Protein AF-A0A396JGP3-F1 (afdb_monomer)

Foldseek 3Di:
DVVLLDDDPPDDCPDPCNPNVNSVVLVVVLVVLLVVLLVQLVVLCCLCVDPDDDNVVSVVSNVCVNVVSLVVSLVCCCPVDVVPHDDCGNPFDDDDACPDPVNVVLQCVLVCVVVDDPVVVVVVVVVVVVVLVVQLVQLVLLQCLLPDVLQVEDDDDDSVVVSVVLVVQQVVCVNRNHDRDGRDNVVNNVVSVVQLVVVLVVLLVVLLVLLVVCVVVVHQLQVSLVVSLVSVCVVVVDPPSPVSCVLCVVVVCVSVVVVVDPDPDPPPPPSNPSSSVRPRRYGDDDPVVVVVVVVVVVVVSVVVVVNRSRRVSNVSSSVVNVVVVVQPPPPVSVVVVVVVDDPVPPVD

Structure (mmCIF, N/CA/C/O backbone):
data_AF-A0A396JGP3-F1
#
_entry.id   AF-A0A396JGP3-F1
#
loop_
_atom_site.group_PDB
_atom_site.id
_atom_site.type_symbol
_atom_site.label_atom_id
_atom_site.label_alt_id
_atom_site.label_comp_id
_atom_site.label_asym_id
_atom_site.label_entity_id
_atom_site.label_seq_id
_atom_site.pdbx_PDB_ins_code
_atom_site.Cartn_x
_atom_site.Cartn_y
_atom_site.Cartn_z
_atom_site.occupancy
_atom_site.B_iso_or_equiv
_atom_site.auth_seq_id
_atom_site.auth_comp_id
_atom_site.auth_asym_id
_atom_site.auth_atom_id
_atom_site.pdbx_PDB_model_num
ATOM 1 N N . MET A 1 1 ? 19.656 -0.625 -6.125 1.00 59.19 1 MET A N 1
ATOM 2 C CA . MET A 1 1 ? 20.819 -0.106 -5.363 1.00 59.19 1 MET A CA 1
ATOM 3 C C . MET A 1 1 ? 22.137 -0.380 -6.085 1.00 59.19 1 MET A C 1
ATOM 5 O O . MET A 1 1 ? 22.805 0.578 -6.432 1.00 59.19 1 MET A O 1
ATOM 9 N N . VAL A 1 2 ? 22.485 -1.637 -6.401 1.00 65.19 2 VAL A N 1
ATOM 10 C CA . VAL A 1 2 ? 23.708 -1.965 -7.180 1.00 65.19 2 VAL A CA 1
ATOM 11 C C . VAL A 1 2 ? 23.708 -1.303 -8.566 1.00 65.19 2 VAL A C 1
ATOM 13 O O . VAL A 1 2 ? 24.716 -0.757 -8.996 1.00 65.19 2 VAL A O 1
ATOM 16 N N . SER A 1 3 ? 22.535 -1.210 -9.193 1.00 67.06 3 SER A N 1
ATOM 17 C CA . SER A 1 3 ? 22.328 -0.526 -10.474 1.00 67.06 3 SER A CA 1
ATOM 18 C C . SER A 1 3 ? 22.672 0.972 -10.481 1.00 67.06 3 SER A C 1
ATOM 20 O O . SER A 1 3 ? 22.734 1.566 -11.551 1.00 67.06 3 SER A O 1
ATOM 22 N N . GLU A 1 4 ? 22.868 1.616 -9.323 1.00 68.62 4 GLU A N 1
ATOM 23 C CA . GLU A 1 4 ? 23.270 3.031 -9.252 1.00 68.62 4 GLU A CA 1
ATOM 24 C C . GLU A 1 4 ? 24.783 3.232 -9.433 1.00 68.62 4 GLU A C 1
ATOM 26 O O . GLU A 1 4 ? 25.209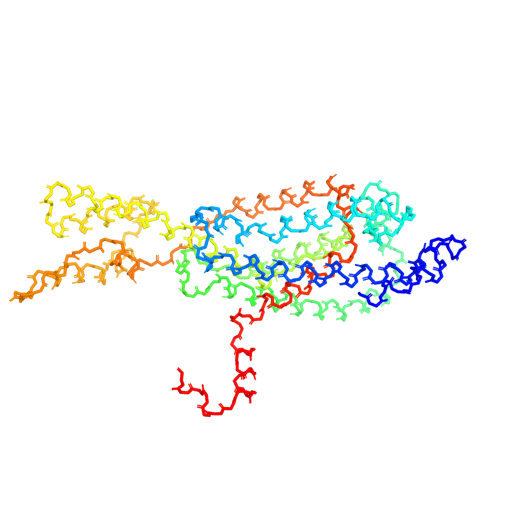 4.340 -9.766 1.00 68.62 4 GLU A O 1
ATOM 31 N N . PHE A 1 5 ? 25.568 2.158 -9.280 1.00 62.69 5 PHE A N 1
ATOM 32 C CA . PHE A 1 5 ? 27.016 2.116 -9.511 1.00 62.69 5 PHE A CA 1
ATOM 33 C C . PHE A 1 5 ? 27.393 1.716 -10.945 1.00 62.69 5 PHE A C 1
ATOM 35 O O . PHE A 1 5 ? 28.561 1.795 -11.302 1.00 62.69 5 PHE A O 1
ATOM 42 N N . GLU A 1 6 ? 26.434 1.303 -11.777 1.00 61.16 6 GLU A N 1
ATOM 43 C CA . GLU A 1 6 ? 26.672 0.824 -13.149 1.00 61.16 6 GLU A CA 1
ATOM 44 C C . GLU A 1 6 ? 26.103 1.792 -14.181 1.00 61.16 6 GLU A C 1
ATOM 46 O O . GLU A 1 6 ? 25.052 2.376 -13.938 1.00 61.16 6 GLU A O 1
ATOM 51 N N . VAL A 1 7 ? 26.742 1.970 -15.339 1.00 60.09 7 VAL A N 1
ATOM 52 C CA . VAL A 1 7 ? 26.218 2.816 -16.432 1.00 60.09 7 VAL A CA 1
ATOM 53 C C . VAL A 1 7 ? 24.823 2.312 -16.862 1.00 60.09 7 VAL A C 1
ATOM 55 O O . VAL A 1 7 ? 24.643 1.107 -17.039 1.00 60.09 7 VAL A O 1
ATOM 58 N N . PRO A 1 8 ? 23.804 3.186 -16.987 1.00 62.16 8 PRO A N 1
ATOM 59 C CA . PRO A 1 8 ? 22.473 2.772 -17.413 1.00 62.16 8 PRO A CA 1
ATOM 60 C C . PRO A 1 8 ? 22.511 2.234 -18.847 1.00 62.16 8 PRO A C 1
ATOM 62 O O . PRO A 1 8 ? 23.174 2.798 -19.711 1.00 62.16 8 PRO A O 1
ATOM 65 N N . LYS A 1 9 ? 21.748 1.166 -19.102 1.00 55.81 9 LYS A N 1
ATOM 66 C CA . LYS A 1 9 ? 21.707 0.461 -20.397 1.00 55.81 9 LYS A CA 1
ATOM 67 C C . LYS A 1 9 ? 21.195 1.318 -21.570 1.00 55.81 9 LYS A C 1
ATOM 69 O O . LYS A 1 9 ? 21.391 0.933 -22.713 1.00 55.81 9 LYS A O 1
ATOM 74 N N . GLU A 1 10 ? 20.563 2.455 -21.281 1.00 54.72 10 GLU A N 1
ATOM 75 C CA . GLU A 1 10 ? 19.971 3.386 -22.257 1.00 54.72 10 GLU A CA 1
ATOM 76 C C . GLU A 1 10 ? 20.729 4.728 -22.366 1.00 54.72 10 GLU A C 1
ATOM 78 O O . GLU A 1 10 ? 20.277 5.633 -23.060 1.00 54.72 10 GLU A O 1
ATOM 83 N N . GLY A 1 11 ? 21.851 4.904 -21.653 1.00 55.28 11 GLY A N 1
ATOM 84 C CA . GLY A 1 11 ? 22.614 6.156 -21.663 1.00 55.28 11 GLY A CA 1
ATOM 85 C C . GLY A 1 11 ? 23.817 6.115 -22.60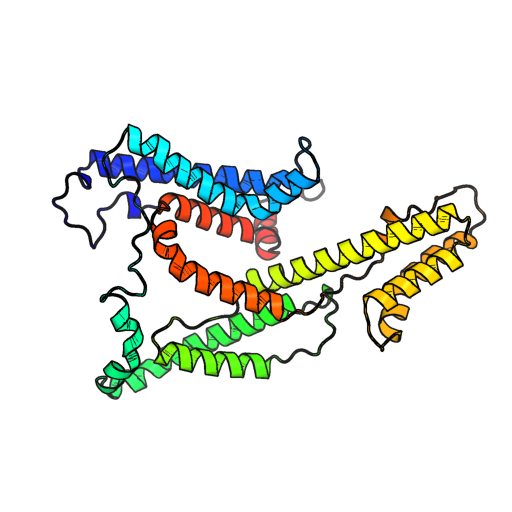3 1.00 55.28 11 GLY A C 1
ATOM 86 O O . GLY A 1 11 ? 24.569 5.144 -22.579 1.00 55.28 11 GLY A O 1
ATOM 87 N N . ASP A 1 12 ? 24.046 7.193 -23.361 1.00 51.59 12 ASP A N 1
ATOM 88 C CA . ASP A 1 12 ? 25.260 7.352 -24.170 1.00 51.59 12 ASP A CA 1
ATOM 89 C C . ASP A 1 12 ? 26.515 7.257 -23.276 1.00 51.59 12 ASP A C 1
ATOM 91 O O . ASP A 1 12 ? 26.706 8.103 -22.392 1.00 51.59 12 ASP A O 1
ATOM 95 N N . PRO A 1 13 ? 27.402 6.264 -23.482 1.00 56.16 13 PRO A N 1
ATOM 96 C CA . PRO A 1 13 ? 28.535 5.989 -22.593 1.00 56.16 13 PRO A CA 1
ATOM 97 C C . PRO A 1 13 ? 29.627 7.073 -22.627 1.00 56.16 13 PRO A C 1
ATOM 99 O O . PRO A 1 13 ? 30.585 7.009 -21.861 1.00 56.16 13 PRO A O 1
ATOM 102 N N . THR A 1 14 ? 29.492 8.069 -23.504 1.00 53.59 14 THR A N 1
ATOM 103 C CA . THR A 1 14 ? 30.464 9.141 -23.754 1.00 53.59 14 THR A CA 1
ATOM 104 C C . THR A 1 14 ? 30.233 10.403 -22.920 1.00 53.59 14 THR A C 1
ATOM 106 O O . THR A 1 14 ? 31.057 11.313 -22.972 1.00 53.59 14 THR A O 1
ATOM 109 N N . LEU A 1 15 ? 29.145 10.498 -22.142 1.00 60.53 15 LEU A N 1
ATOM 110 C CA . LEU A 1 15 ? 28.917 11.665 -21.283 1.00 60.53 15 LEU A CA 1
ATOM 111 C C . LEU A 1 15 ? 29.874 11.690 -20.080 1.00 60.53 15 LEU A C 1
ATOM 113 O O . LEU A 1 15 ? 29.992 10.706 -19.351 1.00 60.53 15 LEU A O 1
ATOM 117 N N . ASP A 1 16 ? 30.412 12.874 -19.760 1.00 58.28 16 ASP A N 1
ATOM 118 C CA . ASP A 1 16 ? 31.255 13.138 -18.573 1.00 58.28 16 ASP A CA 1
ATOM 119 C C . ASP A 1 16 ? 30.618 12.709 -17.237 1.00 58.28 16 ASP A C 1
ATOM 121 O O . ASP A 1 16 ? 31.302 12.488 -16.239 1.00 58.28 16 ASP A O 1
ATOM 125 N N . LYS A 1 17 ? 29.293 12.532 -17.218 1.00 58.22 17 LYS A N 1
ATOM 126 C CA . LYS A 1 17 ? 28.507 12.034 -16.079 1.00 58.22 17 LYS A CA 1
ATOM 127 C C . LYS A 1 17 ? 28.786 10.562 -15.743 1.00 58.22 17 LYS A C 1
ATOM 129 O O . LYS A 1 17 ? 28.471 10.135 -14.634 1.00 58.22 17 LYS A O 1
ATOM 134 N N . TYR A 1 18 ? 29.361 9.801 -16.676 1.00 61.94 18 TYR A N 1
ATOM 135 C CA . TYR A 1 18 ? 29.701 8.384 -16.514 1.00 61.94 18 TYR A CA 1
ATOM 136 C C . TYR A 1 18 ? 31.181 8.141 -16.220 1.00 61.94 18 TYR A C 1
ATOM 138 O O . TYR A 1 18 ? 31.601 6.990 -16.106 1.00 61.94 18 TYR A O 1
ATOM 146 N N . GLN A 1 19 ? 31.971 9.202 -16.026 1.00 66.62 19 GLN A N 1
ATOM 147 C CA . GLN A 1 19 ? 33.317 9.052 -15.484 1.00 66.62 19 GLN A CA 1
ATOM 148 C C . GLN A 1 19 ? 33.258 8.383 -14.103 1.00 66.62 19 GLN A C 1
ATOM 150 O O . GLN A 1 19 ? 32.367 8.656 -13.292 1.00 66.62 19 GLN A O 1
ATOM 155 N N . PHE A 1 20 ? 34.240 7.524 -13.818 1.00 66.81 20 PHE A N 1
ATOM 156 C CA . PHE A 1 20 ? 34.280 6.682 -12.618 1.00 66.81 20 PHE A CA 1
ATOM 157 C C . PHE A 1 20 ? 34.066 7.466 -11.310 1.00 66.81 20 PHE A C 1
ATOM 159 O O . PHE A 1 20 ? 33.346 7.003 -10.429 1.00 66.81 20 PHE A O 1
ATOM 166 N N . HIS A 1 21 ? 34.612 8.685 -11.207 1.00 74.00 21 HIS A N 1
ATOM 167 C CA . HIS A 1 21 ? 34.440 9.545 -10.030 1.00 74.00 21 HIS A CA 1
ATOM 168 C C . HIS A 1 21 ? 32.963 9.912 -9.798 1.00 74.00 21 HIS A C 1
ATOM 170 O O . HIS A 1 21 ? 32.458 9.780 -8.684 1.00 74.00 21 HIS A O 1
ATOM 176 N N . TRP A 1 22 ? 32.242 10.325 -10.843 1.00 71.12 22 TRP A N 1
ATOM 177 C CA . TRP A 1 22 ? 30.836 10.724 -10.739 1.00 71.12 22 TRP A CA 1
ATOM 178 C C . TRP A 1 22 ? 29.900 9.533 -10.557 1.00 71.12 22 TRP A C 1
ATOM 180 O O . TRP A 1 22 ? 28.910 9.639 -9.833 1.00 71.12 22 TRP A O 1
ATOM 190 N N . LEU A 1 23 ? 30.243 8.383 -11.139 1.00 71.62 23 LEU A N 1
ATOM 191 C CA . LEU A 1 23 ? 29.516 7.133 -10.943 1.00 71.62 23 LEU A CA 1
ATOM 192 C C . LEU A 1 23 ? 29.642 6.628 -9.497 1.00 71.62 23 LEU A C 1
ATOM 194 O O . LEU A 1 23 ? 28.644 6.262 -8.874 1.00 71.62 23 LEU A O 1
ATOM 198 N N . TYR A 1 24 ? 30.851 6.699 -8.934 1.00 77.75 24 TYR A N 1
ATOM 199 C CA . TYR A 1 24 ? 31.110 6.381 -7.532 1.00 77.75 24 TYR A CA 1
ATOM 200 C C . TYR A 1 24 ? 30.415 7.366 -6.582 1.00 77.75 24 TYR A C 1
ATOM 202 O O . TYR A 1 24 ? 29.756 6.946 -5.630 1.00 77.75 24 TYR A O 1
ATOM 210 N N . ALA A 1 25 ? 30.485 8.672 -6.865 1.00 78.94 25 ALA A N 1
ATOM 211 C CA . ALA A 1 25 ? 29.786 9.696 -6.088 1.00 78.94 25 ALA A CA 1
ATOM 212 C C . ALA A 1 25 ? 28.261 9.506 -6.127 1.00 78.94 25 ALA A C 1
ATOM 214 O O . ALA A 1 25 ? 27.600 9.631 -5.096 1.00 78.94 25 ALA A O 1
ATOM 215 N N . ASN A 1 26 ? 27.704 9.151 -7.290 1.00 79.00 26 ASN A N 1
ATOM 216 C CA . ASN A 1 26 ? 26.288 8.826 -7.443 1.00 79.00 26 ASN A CA 1
ATOM 217 C C . ASN A 1 26 ? 25.887 7.620 -6.594 1.00 79.00 26 ASN A C 1
ATOM 219 O O . ASN A 1 26 ? 24.903 7.698 -5.866 1.00 79.00 26 ASN A O 1
ATOM 223 N N . GLY A 1 27 ? 26.662 6.536 -6.650 1.00 79.81 27 GLY A N 1
ATOM 224 C CA . GLY A 1 27 ? 26.406 5.355 -5.835 1.00 79.81 27 GLY A CA 1
ATOM 225 C C . GLY A 1 27 ? 26.497 5.648 -4.335 1.00 79.81 27 GLY A C 1
ATOM 226 O O . GLY A 1 27 ? 25.590 5.292 -3.589 1.00 79.81 27 GLY A O 1
ATOM 227 N N . LEU A 1 28 ? 27.527 6.374 -3.882 1.00 83.62 28 LEU A N 1
ATOM 228 C CA . LEU A 1 28 ? 27.687 6.746 -2.471 1.00 83.62 28 LEU A CA 1
ATOM 229 C C . LEU A 1 28 ? 26.535 7.630 -1.970 1.00 83.62 28 LEU A C 1
ATOM 231 O O . LEU A 1 28 ? 25.955 7.353 -0.919 1.00 83.62 28 LEU A O 1
ATOM 235 N N . LEU A 1 29 ? 26.166 8.668 -2.730 1.00 81.94 29 LEU A N 1
ATOM 236 C CA . LEU A 1 29 ? 25.001 9.503 -2.423 1.00 81.94 29 LEU A CA 1
ATOM 237 C C . LEU A 1 29 ? 23.713 8.677 -2.432 1.00 81.94 29 LEU A C 1
ATOM 239 O O . LEU A 1 29 ? 22.855 8.872 -1.574 1.00 81.94 29 LEU A O 1
ATOM 243 N N . GLY A 1 30 ? 23.599 7.723 -3.355 1.00 83.50 30 GLY A N 1
ATOM 244 C CA . GLY A 1 30 ? 22.492 6.782 -3.427 1.00 83.50 30 GLY A CA 1
ATOM 245 C C . GLY A 1 30 ? 22.331 5.957 -2.153 1.00 83.50 30 GLY A C 1
ATOM 246 O O . GLY A 1 30 ? 21.236 5.889 -1.586 1.00 83.50 30 GLY A O 1
ATOM 247 N N . ILE A 1 31 ? 23.439 5.415 -1.637 1.00 87.75 31 ILE A N 1
ATOM 248 C CA . ILE A 1 31 ? 23.488 4.713 -0.348 1.00 87.75 31 ILE A CA 1
ATOM 249 C C . ILE A 1 31 ? 23.055 5.637 0.792 1.00 87.75 31 ILE A C 1
ATOM 251 O O . ILE A 1 31 ? 22.178 5.267 1.576 1.00 87.75 31 ILE A O 1
ATOM 255 N N . ILE A 1 32 ? 23.623 6.844 0.867 1.00 88.75 32 ILE A N 1
ATOM 256 C CA . ILE A 1 32 ? 23.311 7.810 1.927 1.00 88.75 32 ILE A CA 1
ATOM 257 C C . ILE A 1 32 ? 21.818 8.151 1.916 1.00 88.75 32 ILE A C 1
ATOM 259 O O . ILE A 1 32 ? 21.164 8.029 2.949 1.00 88.75 32 ILE A O 1
ATOM 263 N N . PHE A 1 33 ? 21.249 8.515 0.764 1.00 88.06 33 PHE A N 1
ATOM 264 C CA . PHE A 1 33 ? 19.826 8.851 0.659 1.00 88.06 33 PHE A CA 1
ATOM 265 C C . PHE A 1 33 ? 18.919 7.665 1.003 1.00 88.06 33 PHE A C 1
ATOM 267 O O . PHE A 1 33 ? 17.938 7.847 1.726 1.00 88.06 33 PHE A O 1
ATOM 274 N N . THR A 1 34 ? 19.275 6.454 0.566 1.00 89.56 34 THR A N 1
ATOM 275 C CA . THR A 1 34 ? 18.533 5.222 0.878 1.00 89.56 34 THR A CA 1
ATOM 276 C C . THR A 1 34 ? 18.466 4.984 2.390 1.00 89.56 34 THR A C 1
ATOM 278 O O . THR A 1 34 ? 17.376 4.850 2.950 1.00 89.56 34 THR A O 1
ATOM 281 N N . PHE A 1 35 ? 19.617 4.965 3.074 1.00 91.31 35 PHE A N 1
ATOM 282 C CA . PHE A 1 35 ? 19.680 4.702 4.517 1.00 91.31 35 PHE A CA 1
ATOM 283 C C . PHE A 1 35 ? 19.075 5.833 5.348 1.00 91.31 35 PHE A C 1
ATOM 285 O O . PHE A 1 35 ? 18.380 5.573 6.331 1.00 91.31 35 PHE A O 1
ATOM 292 N N . CYS A 1 36 ? 19.294 7.085 4.948 1.00 91.75 36 CYS A N 1
ATOM 293 C CA . CYS A 1 36 ? 18.722 8.242 5.622 1.00 91.75 36 CYS A CA 1
ATOM 294 C C . CYS A 1 36 ? 17.191 8.264 5.532 1.00 91.75 36 CYS A C 1
ATOM 296 O O . CYS A 1 36 ? 16.517 8.480 6.547 1.00 91.75 36 CYS A O 1
ATOM 298 N N . LEU A 1 37 ? 16.622 7.992 4.352 1.00 91.69 37 LEU A N 1
ATOM 299 C CA . LEU A 1 37 ? 15.174 7.873 4.196 1.00 91.69 37 LEU A CA 1
ATOM 300 C C . LEU A 1 37 ? 14.630 6.699 5.013 1.00 91.69 37 LEU A C 1
ATOM 302 O O . LEU A 1 37 ? 13.636 6.865 5.718 1.00 91.69 37 LEU A O 1
ATOM 306 N N . LEU A 1 38 ? 15.291 5.539 4.970 1.00 91.88 38 LEU A N 1
ATOM 307 C CA . LEU A 1 38 ? 14.880 4.368 5.743 1.00 91.88 38 LEU A CA 1
ATOM 308 C C . LEU A 1 38 ? 14.847 4.674 7.249 1.00 91.88 38 LEU A C 1
ATOM 310 O O . LEU A 1 38 ? 13.837 4.441 7.915 1.00 91.88 38 LEU A O 1
ATOM 314 N N . TYR A 1 39 ? 15.926 5.250 7.783 1.00 92.19 39 TYR A N 1
ATOM 315 C CA . TYR A 1 39 ? 16.031 5.606 9.198 1.00 92.19 39 TYR A CA 1
ATOM 316 C C . TYR A 1 39 ? 14.971 6.635 9.612 1.00 92.19 39 TYR A C 1
ATOM 318 O O . TYR A 1 39 ? 14.283 6.458 10.622 1.00 92.19 39 TYR A O 1
ATOM 326 N N . THR A 1 40 ? 14.805 7.702 8.825 1.00 90.81 40 THR A N 1
ATOM 327 C CA . THR A 1 40 ? 13.812 8.745 9.122 1.00 90.81 40 THR A CA 1
ATOM 328 C C . THR A 1 40 ? 12.376 8.230 9.011 1.00 90.81 40 THR A C 1
ATOM 330 O O . THR A 1 40 ? 11.556 8.576 9.862 1.00 90.81 40 THR A O 1
ATOM 333 N N . SER A 1 41 ? 12.082 7.337 8.061 1.00 88.56 41 SER A N 1
ATOM 334 C CA . SER A 1 41 ? 10.754 6.720 7.897 1.00 88.56 41 SER A CA 1
ATOM 335 C C . SER A 1 41 ? 10.404 5.802 9.071 1.00 88.56 41 SER A C 1
ATOM 337 O O . SER A 1 41 ? 9.322 5.909 9.649 1.00 88.56 41 SER A O 1
ATOM 339 N N . LEU A 1 42 ? 11.353 4.977 9.530 1.00 88.25 42 LEU A N 1
ATOM 340 C CA . LEU A 1 42 ? 11.171 4.155 10.735 1.00 88.25 42 LEU A CA 1
ATOM 341 C C . LEU A 1 42 ? 10.959 5.013 11.993 1.00 88.25 42 LEU A C 1
ATOM 343 O O . LEU A 1 42 ? 10.142 4.674 12.855 1.00 88.25 42 LEU A O 1
ATOM 347 N N . LYS A 1 43 ? 11.665 6.146 12.100 1.00 87.94 43 LYS A N 1
ATOM 348 C CA . LYS A 1 43 ? 11.485 7.097 13.206 1.00 87.94 43 LYS A CA 1
ATOM 349 C C . LYS A 1 43 ? 10.125 7.796 13.144 1.00 87.94 43 LYS A C 1
ATOM 351 O O . LYS A 1 43 ? 9.496 7.956 14.186 1.00 87.94 43 LYS A O 1
ATOM 356 N N . SER A 1 44 ? 9.644 8.145 11.949 1.00 87.00 44 SER A N 1
ATOM 357 C CA . SER A 1 44 ? 8.303 8.704 11.735 1.00 87.00 44 SER A CA 1
ATOM 358 C C . SER A 1 44 ? 7.201 7.736 12.181 1.00 87.00 44 SER A C 1
ATOM 360 O O . SER A 1 44 ? 6.296 8.155 12.899 1.00 87.00 44 SER A O 1
ATOM 362 N N . ARG A 1 45 ? 7.317 6.428 11.909 1.00 79.94 45 ARG A N 1
ATOM 363 C CA . ARG A 1 45 ? 6.362 5.430 12.436 1.00 79.94 45 ARG A CA 1
ATOM 364 C C . ARG A 1 45 ? 6.343 5.394 13.969 1.00 79.94 45 ARG A C 1
ATOM 366 O O . ARG A 1 45 ? 5.281 5.305 14.586 1.00 79.94 45 ARG A O 1
ATOM 373 N N . ARG A 1 46 ? 7.515 5.510 14.603 1.00 81.81 46 ARG A N 1
ATOM 374 C CA . ARG A 1 46 ? 7.647 5.615 16.070 1.00 81.81 46 ARG A CA 1
ATOM 375 C C . ARG A 1 46 ? 7.251 6.985 16.623 1.00 81.81 46 ARG A C 1
ATOM 377 O O . ARG A 1 46 ? 7.184 7.133 17.842 1.00 81.81 46 ARG A O 1
ATOM 384 N N . ALA A 1 47 ? 6.922 7.965 15.777 1.00 80.88 47 ALA A N 1
ATOM 385 C CA . ALA A 1 47 ? 6.460 9.268 16.244 1.00 80.88 47 ALA A CA 1
ATOM 386 C C . ALA A 1 47 ? 5.208 9.119 17.112 1.00 80.88 47 ALA A C 1
ATOM 388 O O . ALA A 1 47 ? 5.082 9.826 18.104 1.00 80.88 47 ALA A O 1
ATOM 389 N N . ARG A 1 48 ? 4.335 8.132 16.841 1.00 73.88 48 ARG A N 1
ATOM 390 C CA . ARG A 1 48 ? 3.132 7.885 17.652 1.00 73.88 48 ARG A CA 1
ATOM 391 C C . ARG A 1 48 ? 3.437 7.558 19.123 1.00 73.88 48 ARG A C 1
ATOM 393 O O . ARG A 1 48 ? 2.594 7.842 19.961 1.00 73.88 48 ARG A O 1
ATOM 400 N N . SER A 1 49 ? 4.607 7.034 19.469 1.00 80.19 49 SER A N 1
ATOM 401 C CA . SER A 1 49 ? 5.002 6.789 20.867 1.00 80.19 49 SER A CA 1
ATOM 402 C C . SER A 1 49 ? 5.931 7.866 21.431 1.00 80.19 49 SER A C 1
ATOM 404 O O . SER A 1 49 ? 6.497 7.685 22.506 1.00 80.19 49 SER A O 1
ATOM 406 N N . TRP A 1 50 ? 6.157 8.962 20.702 1.00 81.25 50 TRP A N 1
ATOM 407 C CA . TRP A 1 50 ? 7.066 10.005 21.155 1.00 81.25 50 TRP A CA 1
ATOM 408 C C . TRP A 1 50 ? 6.438 10.802 22.301 1.00 81.25 50 TRP A C 1
ATOM 410 O O . TRP A 1 50 ? 5.282 11.215 22.216 1.00 81.25 50 TRP A O 1
ATOM 420 N N . LEU A 1 51 ? 7.216 11.021 23.364 1.00 76.12 51 LEU A N 1
ATOM 421 C CA . LEU A 1 51 ? 6.811 11.835 24.515 1.00 76.12 51 LEU A CA 1
ATOM 422 C C . LEU A 1 51 ? 6.734 13.334 24.192 1.00 76.12 51 LEU A C 1
ATOM 424 O O . LEU A 1 51 ? 6.056 14.074 24.895 1.00 76.12 51 LEU A O 1
ATOM 428 N N . TYR A 1 52 ? 7.419 13.783 23.140 1.00 77.56 52 TYR A N 1
ATOM 429 C CA . TYR A 1 52 ? 7.491 15.192 22.769 1.00 77.56 52 TYR A CA 1
ATOM 430 C C . TYR A 1 52 ? 6.520 15.499 21.623 1.00 77.56 52 TYR A C 1
ATOM 432 O O . TYR A 1 52 ? 6.546 14.838 20.585 1.00 77.56 52 TYR A O 1
ATOM 440 N N . GLY A 1 53 ? 5.693 16.533 21.802 1.00 74.62 53 GLY A N 1
ATOM 441 C CA . GLY A 1 53 ? 4.786 17.062 20.779 1.00 74.62 53 GLY A CA 1
ATOM 442 C C . GLY A 1 53 ? 3.306 17.003 21.163 1.00 74.62 53 GLY A C 1
ATOM 443 O O . GLY A 1 53 ? 2.889 16.261 22.050 1.00 74.62 53 GLY A O 1
ATOM 444 N N . THR A 1 54 ? 2.486 17.800 20.474 1.00 81.44 54 THR A N 1
ATOM 445 C CA . THR A 1 54 ? 1.029 17.760 20.642 1.00 81.44 54 THR A CA 1
ATOM 446 C C . THR A 1 54 ? 0.455 16.490 20.006 1.00 81.44 54 THR A C 1
ATOM 448 O O . THR A 1 54 ? 0.947 16.004 18.984 1.00 81.44 54 THR A O 1
ATOM 451 N N . GLY A 1 55 ? -0.613 15.933 20.590 1.00 78.00 55 GLY A N 1
ATOM 452 C CA . GLY A 1 55 ? -1.209 14.676 20.116 1.00 78.00 55 GLY A CA 1
ATOM 453 C C . GLY A 1 55 ? -1.681 14.715 18.656 1.00 78.00 55 GLY A C 1
ATOM 454 O O . GLY A 1 55 ? -1.587 13.708 17.956 1.00 78.00 55 GLY A O 1
ATOM 455 N N . TRP A 1 56 ? -2.125 15.882 18.179 1.00 78.50 56 TRP A N 1
ATOM 456 C CA . TRP A 1 56 ? -2.556 16.078 16.793 1.00 78.50 56 TRP A CA 1
ATOM 457 C C . TRP A 1 56 ? -1.382 16.048 15.803 1.00 78.50 56 TRP A C 1
ATOM 459 O O . TRP A 1 56 ? -1.411 15.256 14.860 1.00 78.50 56 TRP A O 1
ATOM 469 N N . LEU A 1 57 ? -0.315 16.822 16.056 1.00 80.31 57 LEU A N 1
ATOM 470 C CA . LEU A 1 57 ? 0.892 16.819 15.214 1.00 80.31 57 LEU A CA 1
ATOM 471 C C . LEU A 1 57 ? 1.538 15.433 15.174 1.00 80.31 57 LEU A C 1
ATOM 473 O O . LEU A 1 57 ? 1.964 14.971 14.119 1.00 80.31 57 LEU A O 1
ATOM 477 N N . ARG A 1 58 ? 1.554 14.737 16.313 1.00 83.12 58 ARG A N 1
ATOM 478 C CA . ARG A 1 58 ? 2.082 13.378 16.425 1.00 83.12 58 ARG A CA 1
ATOM 479 C C . ARG A 1 58 ? 1.341 12.381 15.532 1.00 83.12 58 ARG A C 1
ATOM 481 O O . ARG A 1 58 ? 1.991 11.557 14.891 1.00 83.12 58 ARG A O 1
ATOM 488 N N . SER A 1 59 ? 0.007 12.443 15.484 1.00 78.81 59 SER A N 1
ATOM 489 C CA . SER A 1 59 ? -0.770 11.581 14.583 1.00 78.81 59 SER A CA 1
ATOM 490 C C . SER A 1 59 ? -0.501 11.940 13.127 1.00 78.81 59 SER A C 1
ATOM 492 O O . SER A 1 59 ? -0.209 11.055 12.334 1.00 78.81 59 SER A O 1
ATOM 494 N N . PHE A 1 60 ? -0.489 13.234 12.794 1.00 82.56 60 PHE A N 1
ATOM 495 C CA . PHE A 1 60 ? -0.235 13.690 11.428 1.00 82.56 60 PHE A CA 1
ATOM 496 C C . PHE A 1 60 ? 1.135 13.232 10.899 1.00 82.56 60 PHE A C 1
ATOM 498 O O . PHE A 1 60 ? 1.228 12.706 9.793 1.00 82.56 60 PHE A O 1
ATOM 505 N N . ILE A 1 61 ? 2.189 13.356 11.713 1.00 85.00 61 ILE A N 1
ATOM 506 C CA . ILE A 1 61 ? 3.550 12.911 11.369 1.00 85.00 61 ILE A CA 1
ATOM 507 C C . ILE A 1 61 ? 3.642 11.382 11.267 1.00 85.00 61 ILE A C 1
ATOM 509 O O . ILE A 1 61 ? 4.428 10.877 10.470 1.00 85.00 61 ILE A O 1
ATOM 513 N N . ALA A 1 62 ? 2.871 10.636 12.061 1.00 80.31 62 ALA A N 1
ATOM 514 C CA . ALA A 1 62 ? 2.851 9.177 11.978 1.00 80.31 62 ALA A CA 1
ATOM 515 C C . ALA A 1 62 ? 2.114 8.676 10.725 1.00 80.31 62 ALA A C 1
ATOM 517 O O . ALA A 1 62 ? 2.532 7.682 10.139 1.00 80.31 62 ALA A O 1
ATOM 518 N N . ASP A 1 63 ? 1.048 9.366 10.312 1.00 81.56 63 ASP A N 1
ATOM 519 C CA . ASP A 1 63 ? 0.177 8.922 9.220 1.00 81.56 63 ASP A CA 1
ATOM 520 C C . ASP A 1 63 ? 0.682 9.400 7.838 1.00 81.56 63 ASP A C 1
ATOM 522 O O . ASP A 1 63 ? 0.632 8.644 6.870 1.00 81.56 63 ASP A O 1
ATOM 526 N N . TYR A 1 64 ? 1.238 10.617 7.738 1.00 85.12 64 TYR A N 1
ATOM 527 C CA . TYR A 1 64 ? 1.748 11.203 6.482 1.00 85.12 64 TYR A CA 1
ATOM 528 C C . TYR A 1 64 ? 3.274 11.325 6.415 1.00 85.12 64 TYR A C 1
ATOM 530 O O . TYR A 1 64 ? 3.816 11.870 5.450 1.00 85.12 64 TYR A O 1
ATOM 538 N N . GLY A 1 65 ? 3.996 10.840 7.425 1.00 85.81 65 GLY A N 1
ATOM 539 C CA . GLY A 1 65 ? 5.428 11.096 7.522 1.00 85.81 65 GLY A CA 1
ATOM 540 C C . GLY A 1 65 ? 6.250 10.463 6.408 1.00 85.81 65 GLY A C 1
ATOM 541 O O . GLY A 1 65 ? 7.199 11.084 5.954 1.00 85.81 65 GLY A O 1
ATOM 542 N N . VAL A 1 66 ? 5.868 9.293 5.893 1.00 86.25 66 VAL A N 1
ATOM 543 C CA . VAL A 1 66 ? 6.597 8.631 4.796 1.00 86.25 66 VAL A CA 1
ATOM 544 C C . VAL A 1 66 ? 6.536 9.440 3.487 1.00 86.25 66 VAL A C 1
ATOM 546 O O . VAL A 1 66 ? 7.601 9.808 2.987 1.00 86.25 66 VAL A O 1
ATOM 549 N N . PRO A 1 67 ? 5.356 9.799 2.934 1.00 87.00 67 PRO A N 1
ATOM 550 C CA . PRO A 1 67 ? 5.298 10.656 1.748 1.00 87.00 67 PRO A CA 1
ATOM 551 C C . PRO A 1 67 ? 5.896 12.049 1.997 1.00 87.00 67 PRO A C 1
ATOM 553 O O . PRO A 1 67 ? 6.573 12.585 1.121 1.00 87.00 67 PRO A O 1
ATOM 556 N N . PHE A 1 68 ? 5.734 12.614 3.199 1.00 89.44 68 PHE A N 1
ATOM 557 C CA . PHE A 1 68 ? 6.382 13.876 3.565 1.00 89.44 68 PHE A CA 1
ATOM 558 C C . PHE A 1 68 ? 7.916 13.777 3.528 1.00 89.44 68 PHE A C 1
ATOM 560 O O . PHE A 1 68 ? 8.582 14.642 2.963 1.00 89.44 68 PHE A O 1
ATOM 567 N N . LEU A 1 69 ? 8.491 12.702 4.072 1.00 90.38 69 LEU A N 1
ATOM 568 C CA . LEU A 1 69 ? 9.934 12.468 4.065 1.00 90.38 69 LEU A CA 1
ATOM 569 C C . LEU A 1 69 ? 10.473 12.263 2.650 1.00 90.38 69 LEU A C 1
ATOM 571 O O . LEU A 1 69 ? 11.549 12.772 2.353 1.00 90.38 69 LEU A O 1
ATOM 575 N N . VAL A 1 70 ? 9.734 11.596 1.758 1.00 89.19 70 VAL A N 1
ATOM 576 C CA . VAL A 1 70 ? 10.118 11.495 0.338 1.00 89.19 70 VAL A CA 1
ATOM 577 C C . VAL A 1 70 ? 10.254 12.887 -0.283 1.00 89.19 70 VAL A C 1
ATOM 579 O O . VAL A 1 70 ? 11.252 13.151 -0.955 1.00 89.19 70 VAL A O 1
ATOM 582 N N . VAL A 1 71 ? 9.318 13.803 -0.013 1.00 89.69 71 VAL A N 1
ATOM 583 C CA . VAL A 1 71 ? 9.399 15.194 -0.493 1.00 89.69 71 VAL A CA 1
ATOM 584 C C . VAL A 1 71 ? 10.590 15.929 0.125 1.00 89.69 71 VAL A C 1
ATOM 586 O O . VAL A 1 71 ? 11.350 16.563 -0.604 1.00 89.69 71 VAL A O 1
ATOM 589 N N . VAL A 1 72 ? 10.806 15.811 1.439 1.00 90.19 72 VAL A N 1
ATOM 590 C CA . VAL A 1 72 ? 11.928 16.464 2.141 1.00 90.19 72 VAL A CA 1
ATOM 591 C C . VAL A 1 72 ? 13.281 15.975 1.624 1.00 90.19 72 VAL A C 1
ATOM 593 O O . VAL A 1 72 ? 14.151 16.790 1.329 1.00 90.19 72 VAL A O 1
ATOM 596 N N . TRP A 1 73 ? 13.467 14.663 1.470 1.00 88.62 73 TRP A N 1
ATOM 597 C CA . TRP A 1 73 ? 14.715 14.091 0.957 1.00 88.62 73 TRP A CA 1
ATOM 598 C C . TRP A 1 73 ? 14.924 14.390 -0.526 1.00 88.62 73 TRP A C 1
ATOM 600 O O . TRP A 1 73 ? 16.055 14.633 -0.943 1.00 88.62 73 TRP A O 1
ATOM 610 N N . THR A 1 74 ? 13.846 14.464 -1.309 1.00 87.25 74 THR A N 1
ATOM 611 C CA . THR A 1 74 ? 13.904 14.944 -2.696 1.00 87.25 74 THR A CA 1
ATOM 612 C C . THR A 1 74 ? 14.346 16.407 -2.740 1.00 87.25 74 THR A C 1
ATOM 614 O O . THR A 1 74 ? 15.291 16.735 -3.452 1.00 87.25 74 THR A O 1
ATOM 617 N N . ALA A 1 75 ? 13.748 17.284 -1.929 1.00 87.44 75 ALA A N 1
ATOM 618 C CA . ALA A 1 75 ? 14.126 18.694 -1.844 1.00 87.44 75 ALA A CA 1
ATOM 619 C C . ALA A 1 75 ? 15.577 18.882 -1.366 1.00 87.44 75 ALA A C 1
ATOM 621 O O . ALA A 1 75 ? 16.318 19.676 -1.942 1.00 87.44 75 ALA A O 1
ATOM 622 N N . LEU A 1 76 ? 16.016 18.105 -0.370 1.00 85.44 76 LEU A N 1
ATOM 623 C CA . LEU A 1 76 ? 17.401 18.111 0.103 1.00 85.44 76 LEU A CA 1
ATOM 624 C C . LEU A 1 76 ? 18.373 17.639 -0.985 1.00 85.44 76 LEU A C 1
ATOM 626 O O . LEU A 1 76 ? 19.461 18.194 -1.131 1.00 85.44 76 LEU A O 1
ATOM 630 N N . SER A 1 77 ? 17.971 16.651 -1.789 1.00 82.69 77 SER A N 1
ATOM 631 C CA . SER A 1 77 ? 18.747 16.240 -2.955 1.00 82.69 77 SER A CA 1
ATOM 632 C C . SER A 1 77 ? 18.892 17.374 -3.970 1.00 82.69 77 SER A C 1
ATOM 634 O O . SER A 1 77 ? 19.931 17.449 -4.616 1.00 82.69 77 SER A O 1
ATOM 636 N N . PHE A 1 78 ? 17.907 18.264 -4.117 1.00 78.12 78 PHE A N 1
ATOM 637 C CA . PHE A 1 78 ? 18.055 19.444 -4.972 1.00 78.12 78 PHE A CA 1
ATOM 638 C C . PHE A 1 78 ? 19.014 20.471 -4.369 1.00 78.12 78 PHE A C 1
ATOM 640 O O . PHE A 1 78 ? 19.906 20.931 -5.069 1.00 78.12 78 PHE A O 1
ATOM 647 N N . THR A 1 79 ? 18.889 20.809 -3.085 1.00 76.19 79 THR A N 1
ATOM 648 C CA . THR A 1 79 ? 19.689 21.890 -2.478 1.00 76.19 79 THR A CA 1
ATOM 649 C C . THR A 1 79 ? 21.155 21.506 -2.260 1.00 76.19 79 THR A C 1
ATOM 651 O O . THR A 1 79 ? 22.062 22.271 -2.599 1.00 76.19 79 THR A O 1
ATOM 654 N N . VAL A 1 80 ? 21.406 20.306 -1.730 1.00 67.62 80 VAL A N 1
ATOM 655 C CA . VAL A 1 80 ? 22.753 19.840 -1.361 1.00 67.62 80 VAL A CA 1
ATOM 656 C C . VAL A 1 80 ? 23.562 19.431 -2.589 1.00 67.62 80 VAL A C 1
ATOM 658 O O . VAL A 1 80 ? 24.764 19.692 -2.644 1.00 67.62 80 VAL A O 1
ATOM 661 N N . VAL A 1 81 ? 22.917 18.809 -3.581 1.00 63.91 81 VAL A N 1
ATOM 662 C CA . VAL A 1 81 ? 23.618 18.242 -4.741 1.00 63.91 81 VAL A CA 1
ATOM 663 C C . VAL A 1 81 ? 23.766 19.257 -5.876 1.00 63.91 81 VAL A C 1
ATOM 665 O O . VAL A 1 81 ? 24.832 19.303 -6.484 1.00 63.91 81 VAL A O 1
ATOM 668 N N . ALA A 1 82 ? 22.792 20.156 -6.091 1.00 59.38 82 ALA A N 1
ATOM 669 C CA . ALA A 1 82 ? 22.927 21.219 -7.099 1.00 59.38 82 ALA A CA 1
ATOM 670 C C . ALA A 1 82 ? 24.078 22.194 -6.802 1.00 59.38 82 ALA A C 1
ATOM 672 O O . ALA A 1 82 ? 24.602 22.815 -7.720 1.00 59.38 82 ALA A O 1
ATOM 673 N N . SER A 1 83 ? 24.497 22.303 -5.537 1.00 56.72 83 SER A N 1
ATOM 674 C CA . SER A 1 83 ? 25.599 23.182 -5.129 1.00 56.72 83 SER A CA 1
ATOM 675 C C . SER A 1 83 ? 26.991 22.544 -5.272 1.00 56.72 83 SER A C 1
ATOM 677 O O . SER A 1 83 ? 27.986 23.254 -5.160 1.00 56.72 83 SER A O 1
ATOM 679 N N . LYS A 1 84 ? 27.096 21.216 -5.461 1.00 57.69 84 LYS A N 1
ATOM 680 C CA . LYS A 1 84 ? 28.382 20.485 -5.389 1.00 57.69 84 LYS A CA 1
ATOM 681 C C . LYS A 1 84 ? 28.649 19.492 -6.526 1.00 57.69 84 LYS A C 1
ATOM 683 O O . LYS A 1 84 ? 29.762 18.981 -6.604 1.00 57.69 84 LYS A O 1
ATOM 688 N N . VAL A 1 85 ? 27.666 19.176 -7.373 1.00 59.66 85 VAL A N 1
ATOM 689 C CA . VAL A 1 85 ? 27.750 18.052 -8.323 1.00 59.66 85 VAL A CA 1
ATOM 690 C C . VAL A 1 85 ? 27.086 18.418 -9.668 1.00 59.66 85 VAL A C 1
ATOM 692 O O . VAL A 1 85 ? 26.066 19.110 -9.667 1.00 59.66 85 VAL A O 1
ATOM 695 N N . PRO A 1 86 ? 27.631 17.981 -10.824 1.00 57.16 86 PRO A N 1
ATOM 696 C CA . PRO A 1 86 ? 27.089 18.280 -12.149 1.00 57.16 86 PRO A CA 1
ATOM 697 C C . PRO A 1 86 ? 25.682 17.711 -12.387 1.00 57.16 86 PRO A C 1
ATOM 699 O O . PRO A 1 86 ? 25.229 16.762 -11.742 1.00 57.16 86 PRO A O 1
ATOM 702 N N . SER A 1 87 ? 24.992 18.308 -13.364 1.00 52.12 87 SER A N 1
ATOM 703 C CA . SER A 1 87 ? 23.575 18.112 -13.696 1.00 52.12 87 SER A CA 1
ATOM 704 C C . SER A 1 87 ? 23.239 16.682 -14.152 1.00 52.12 87 SER A C 1
ATOM 706 O O . SER A 1 87 ? 23.069 16.399 -15.332 1.00 52.12 87 SER A O 1
ATOM 708 N N . GLY A 1 88 ? 23.122 15.737 -13.225 1.00 56.75 88 GLY A N 1
ATOM 709 C CA . GLY A 1 88 ? 22.770 14.344 -13.541 1.00 56.75 88 GLY A CA 1
ATOM 710 C C . GLY A 1 88 ? 23.001 13.340 -12.419 1.00 56.75 88 GLY A C 1
ATOM 711 O O . GLY A 1 88 ? 22.614 12.182 -12.548 1.00 56.75 88 GLY A O 1
ATOM 712 N N . VAL A 1 89 ? 23.591 13.791 -11.316 1.00 59.69 89 VAL A N 1
ATOM 713 C CA . VAL A 1 89 ? 23.748 13.029 -10.081 1.00 59.69 89 VAL A CA 1
ATOM 714 C C . VAL A 1 89 ? 22.913 13.732 -8.996 1.00 59.69 89 VAL A C 1
ATOM 716 O O . VAL A 1 89 ? 22.994 14.955 -8.892 1.00 59.69 89 VAL A O 1
ATOM 719 N N . PRO A 1 90 ? 22.087 13.031 -8.199 1.00 57.78 90 PRO A N 1
ATOM 720 C CA . PRO A 1 90 ? 21.819 11.603 -8.249 1.00 57.78 90 PRO A CA 1
ATOM 721 C C . PRO A 1 90 ? 20.863 11.235 -9.388 1.00 57.78 90 PRO A C 1
ATOM 723 O O . PRO A 1 90 ? 20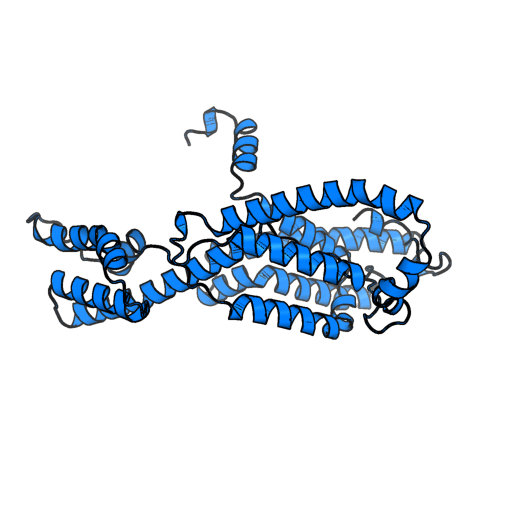.080 12.071 -9.852 1.00 57.78 90 PRO A O 1
ATOM 726 N N . ARG A 1 91 ? 20.918 9.973 -9.824 1.00 66.56 91 ARG A N 1
ATOM 727 C CA . ARG A 1 91 ? 20.010 9.457 -10.857 1.00 66.56 91 ARG A CA 1
ATOM 728 C C . ARG A 1 91 ? 18.559 9.678 -10.469 1.00 66.56 91 ARG A C 1
ATOM 730 O O . ARG A 1 91 ? 18.147 9.442 -9.333 1.00 66.56 91 ARG A O 1
ATOM 737 N N . ARG A 1 92 ? 17.790 10.142 -11.444 1.00 73.62 92 ARG A N 1
ATOM 738 C CA . ARG A 1 92 ? 16.375 10.465 -11.293 1.00 73.62 92 ARG A CA 1
ATOM 739 C C . ARG A 1 92 ? 15.528 9.454 -12.031 1.00 73.62 92 ARG A C 1
ATOM 741 O O . ARG A 1 92 ? 16.022 8.744 -12.908 1.00 73.62 92 ARG A O 1
ATOM 748 N N . LEU A 1 93 ? 14.262 9.387 -11.649 1.00 68.75 93 LEU A N 1
ATOM 749 C CA . LEU A 1 93 ? 13.314 8.496 -12.287 1.00 68.75 93 LEU A CA 1
ATOM 750 C C . LEU A 1 93 ? 13.153 8.871 -13.768 1.00 68.75 93 LEU A C 1
ATOM 752 O O . LEU A 1 93 ? 12.632 9.936 -14.104 1.00 68.75 93 LEU A O 1
ATOM 756 N N . VAL A 1 94 ? 13.584 7.971 -14.650 1.00 63.34 94 VAL A N 1
ATOM 757 C CA . VAL A 1 94 ? 13.283 8.045 -16.079 1.00 63.34 94 VAL A CA 1
ATOM 758 C C . VAL A 1 94 ? 11.965 7.317 -16.286 1.00 63.34 94 VAL A C 1
ATOM 760 O O . VAL A 1 94 ? 11.898 6.095 -16.230 1.00 63.34 94 VAL A O 1
ATOM 763 N N . ALA A 1 95 ? 10.900 8.082 -16.472 1.00 64.31 95 ALA A N 1
ATOM 764 C CA . ALA A 1 95 ? 9.628 7.565 -16.948 1.00 64.31 95 ALA A CA 1
ATOM 765 C C . ALA A 1 95 ? 9.277 8.355 -18.209 1.00 64.31 95 ALA A C 1
ATOM 767 O O . ALA A 1 95 ? 9.308 9.582 -18.127 1.00 64.31 95 ALA A O 1
ATOM 768 N N . PRO A 1 96 ? 8.986 7.745 -19.367 1.00 64.31 96 PRO A N 1
ATOM 769 C CA . PRO A 1 96 ? 8.436 8.490 -20.499 1.00 64.31 96 PRO A CA 1
ATOM 770 C C . PRO A 1 96 ? 7.090 9.108 -20.092 1.00 64.31 96 PRO A C 1
ATOM 772 O O . PRO A 1 96 ? 6.378 8.565 -19.241 1.00 64.31 96 PRO A O 1
ATOM 775 N N . LEU A 1 97 ? 6.752 10.289 -20.617 1.00 69.12 97 LEU A N 1
ATOM 776 C CA . LEU A 1 97 ? 5.402 10.819 -20.393 1.00 69.12 97 LEU A CA 1
ATOM 777 C C . LEU A 1 97 ? 4.383 9.935 -21.126 1.00 69.12 97 LEU A C 1
ATOM 779 O O . LEU A 1 97 ? 4.650 9.460 -22.225 1.00 69.12 97 LEU A O 1
ATOM 783 N N . ALA A 1 98 ? 3.186 9.780 -20.556 1.00 62.78 98 ALA A N 1
ATOM 784 C CA . ALA A 1 98 ? 2.103 8.999 -21.167 1.00 62.78 98 ALA A CA 1
ATOM 785 C C . ALA A 1 98 ? 1.704 9.496 -22.576 1.00 62.78 98 ALA A C 1
ATOM 787 O O . ALA A 1 98 ? 1.128 8.745 -23.356 1.00 62.78 98 ALA A O 1
ATOM 788 N N . TRP A 1 99 ? 2.028 10.753 -22.899 1.00 67.75 99 TRP A N 1
ATOM 789 C CA . TRP A 1 99 ? 1.753 11.430 -24.172 1.00 67.75 99 TRP A CA 1
ATOM 790 C C . TRP A 1 99 ? 2.949 11.444 -25.145 1.00 67.75 99 TRP A C 1
ATOM 792 O O . TRP A 1 99 ? 2.828 11.984 -26.241 1.00 67.75 99 TRP A O 1
ATOM 802 N N . GLU A 1 100 ? 4.110 10.897 -24.765 1.00 66.94 100 GLU A N 1
ATOM 803 C CA . GLU A 1 100 ? 5.262 10.775 -25.669 1.00 66.94 100 GLU A CA 1
ATOM 804 C C . GLU A 1 100 ? 5.068 9.614 -26.655 1.00 66.94 100 GLU A C 1
ATOM 806 O O . GLU A 1 100 ? 4.458 8.590 -26.339 1.00 66.94 100 GLU A O 1
ATOM 811 N N . SER A 1 101 ? 5.636 9.749 -27.858 1.00 60.66 101 SER A N 1
ATOM 812 C CA . SER A 1 101 ? 5.533 8.759 -28.942 1.00 60.66 101 SER A CA 1
ATOM 813 C C . SER A 1 101 ? 6.013 7.360 -28.542 1.00 60.66 101 SER A C 1
ATOM 815 O O . SER A 1 101 ? 5.453 6.371 -29.010 1.00 60.66 101 SER A O 1
ATOM 817 N N . ALA A 1 102 ? 6.979 7.272 -27.622 1.00 62.22 102 ALA A N 1
ATOM 818 C CA . ALA A 1 102 ? 7.454 6.016 -27.045 1.00 62.22 102 ALA A CA 1
ATOM 819 C C . ALA A 1 102 ? 6.379 5.280 -26.218 1.00 62.22 102 ALA A C 1
ATOM 821 O O . ALA A 1 102 ? 6.367 4.053 -26.191 1.00 62.22 102 ALA A O 1
ATOM 822 N N . SER A 1 103 ? 5.450 6.004 -25.578 1.00 61.59 103 SER A N 1
ATOM 823 C CA . SER A 1 103 ? 4.379 5.411 -24.762 1.00 61.59 103 SER A CA 1
ATOM 824 C C . SER A 1 103 ? 3.108 5.118 -25.563 1.00 61.59 103 SER A C 1
ATOM 826 O O . SER A 1 103 ? 2.336 4.246 -25.164 1.00 61.59 103 SER A O 1
ATOM 828 N N . LEU A 1 104 ? 2.882 5.802 -26.692 1.00 64.50 104 LEU A N 1
ATOM 829 C CA . LEU A 1 104 ? 1.717 5.577 -27.561 1.00 64.50 104 LEU A CA 1
ATOM 830 C C . LEU A 1 104 ? 1.688 4.167 -28.170 1.00 64.50 104 LEU A C 1
ATOM 832 O O . LEU A 1 104 ? 0.607 3.650 -28.439 1.00 64.50 104 LEU A O 1
ATOM 836 N N . HIS A 1 105 ? 2.848 3.517 -28.322 1.00 64.00 105 HIS A N 1
ATOM 837 C CA . HIS A 1 105 ? 2.930 2.142 -28.820 1.00 64.00 105 HIS A CA 1
ATOM 838 C C . HIS A 1 105 ? 2.170 1.144 -27.926 1.00 64.00 105 HIS A C 1
ATOM 840 O O . HIS A 1 105 ? 1.525 0.227 -28.435 1.00 64.00 105 HIS A O 1
ATOM 846 N N . HIS A 1 106 ? 2.159 1.372 -26.606 1.00 65.00 106 HIS A N 1
ATOM 847 C CA . HIS A 1 106 ? 1.453 0.511 -25.654 1.00 65.00 106 HIS A CA 1
ATOM 848 C C . HIS A 1 106 ? -0.070 0.578 -25.840 1.00 65.00 106 HIS A C 1
ATOM 850 O O . HIS A 1 106 ? -0.738 -0.424 -25.642 1.00 65.00 106 HIS A O 1
ATOM 856 N N . TRP A 1 107 ? -0.616 1.712 -26.296 1.00 66.06 107 TRP A N 1
ATOM 857 C CA . TRP A 1 107 ? -2.058 1.891 -26.521 1.00 66.06 107 TRP A CA 1
ATOM 858 C C . TRP A 1 107 ? -2.568 1.214 -27.801 1.00 66.06 107 TRP A C 1
ATOM 860 O O . TRP A 1 107 ? -3.774 1.076 -27.996 1.00 66.06 107 TRP A O 1
ATOM 870 N N . THR A 1 108 ? -1.663 0.805 -28.695 1.00 67.62 108 THR A N 1
ATOM 871 C CA . THR A 1 108 ? -1.997 0.224 -30.005 1.00 67.62 108 THR A CA 1
ATOM 872 C C . THR A 1 108 ? -1.810 -1.290 -30.082 1.00 67.62 108 THR A C 1
ATOM 874 O O . THR A 1 108 ? -1.846 -1.839 -31.181 1.00 67.62 108 THR A O 1
ATOM 877 N N . VAL A 1 109 ? -1.658 -1.982 -28.947 1.00 71.06 109 VAL A N 1
ATOM 878 C CA . VAL A 1 109 ? -1.398 -3.437 -28.890 1.00 71.06 109 VAL A CA 1
ATOM 879 C C . VAL A 1 109 ? -2.433 -4.255 -29.678 1.00 71.06 109 VAL A C 1
ATOM 881 O O . VAL A 1 109 ? -2.053 -5.192 -30.379 1.00 71.06 109 VAL A O 1
ATOM 884 N N . ILE A 1 110 ? -3.710 -3.845 -29.700 1.00 72.06 110 ILE A N 1
ATOM 885 C CA . ILE A 1 110 ? -4.765 -4.456 -30.543 1.00 72.06 110 ILE A CA 1
ATOM 886 C C . ILE A 1 110 ? -4.365 -4.551 -32.025 1.00 72.06 110 ILE A C 1
ATOM 888 O O . ILE A 1 110 ? -4.688 -5.531 -32.694 1.00 72.06 110 ILE A O 1
ATOM 892 N N . LYS A 1 111 ? -3.658 -3.548 -32.558 1.00 69.94 111 LYS A N 1
ATOM 893 C CA . LYS A 1 111 ? -3.257 -3.500 -33.973 1.00 69.94 111 LYS A CA 1
ATOM 894 C C . LYS A 1 111 ? -2.123 -4.477 -34.287 1.00 69.94 111 LYS A C 1
ATOM 896 O O . LYS A 1 111 ? -2.026 -4.955 -35.417 1.00 69.94 111 LYS A O 1
ATOM 901 N N . ASP A 1 112 ? -1.287 -4.780 -33.298 1.00 70.75 112 ASP A N 1
ATOM 902 C CA . ASP A 1 112 ? -0.162 -5.703 -33.438 1.00 70.75 112 ASP A CA 1
ATOM 903 C C . ASP A 1 112 ? -0.535 -7.153 -33.085 1.00 70.75 112 ASP A C 1
ATOM 905 O O . ASP A 1 112 ? 0.113 -8.071 -33.586 1.00 70.75 112 ASP A O 1
ATOM 909 N N . MET A 1 113 ? -1.639 -7.389 -32.357 1.00 69.94 113 MET A N 1
ATOM 910 C CA . MET A 1 113 ? -2.177 -8.741 -32.114 1.00 69.94 113 MET A CA 1
ATOM 911 C C . MET A 1 113 ? -2.475 -9.506 -33.412 1.00 69.94 113 MET A C 1
ATOM 913 O O . MET A 1 113 ? -2.246 -10.710 -33.482 1.00 69.94 113 MET A O 1
ATOM 917 N N . GLY A 1 114 ? -2.938 -8.816 -34.461 1.00 72.81 114 GLY A N 1
ATOM 918 C CA . GLY A 1 114 ? -3.243 -9.435 -35.757 1.00 72.81 114 GLY A CA 1
ATOM 919 C C . GLY A 1 114 ? -2.018 -9.908 -36.551 1.00 72.81 114 GLY A C 1
ATOM 920 O O . GLY A 1 114 ? -2.179 -10.600 -37.551 1.00 72.81 114 GLY A O 1
ATOM 921 N N . LYS A 1 115 ? -0.799 -9.542 -36.132 1.00 76.94 115 LYS A N 1
ATOM 922 C CA . LYS A 1 115 ? 0.459 -9.919 -36.803 1.00 76.94 115 LYS A CA 1
ATOM 923 C C . LYS A 1 115 ? 1.115 -11.163 -36.196 1.00 76.94 115 LYS A C 1
ATOM 925 O O . LYS A 1 115 ? 2.161 -11.595 -36.675 1.00 76.94 115 LYS A O 1
ATOM 930 N N . VAL A 1 116 ? 0.543 -11.714 -35.126 1.00 81.25 116 VAL A N 1
ATOM 931 C CA . VAL A 1 116 ? 1.130 -12.819 -34.361 1.00 81.25 116 VAL A CA 1
ATOM 932 C C . VAL A 1 116 ? 0.734 -14.164 -34.979 1.00 81.25 116 VAL A C 1
ATOM 934 O O . VAL A 1 116 ? -0.432 -14.394 -35.290 1.00 81.25 116 VAL A O 1
ATOM 937 N N . SER A 1 117 ? 1.706 -15.067 -35.151 1.00 86.00 117 SER A N 1
ATOM 938 C CA . SER A 1 117 ? 1.454 -16.429 -35.648 1.00 86.00 117 SER A CA 1
ATOM 939 C C . SER A 1 117 ? 0.571 -17.223 -34.674 1.00 86.00 117 SER A C 1
ATOM 941 O O . SER A 1 117 ? 0.733 -17.116 -33.456 1.00 86.00 117 SER A O 1
ATOM 943 N N . LEU A 1 118 ? -0.320 -18.067 -35.208 1.00 84.81 118 LEU A N 1
ATOM 944 C CA . LEU A 1 118 ? -1.256 -18.892 -34.431 1.00 84.81 118 LEU A CA 1
ATOM 945 C C . LEU A 1 118 ? -0.548 -19.755 -33.374 1.00 84.81 118 LEU A C 1
ATOM 947 O O . LEU A 1 118 ? -1.075 -19.946 -32.281 1.00 84.81 118 LEU A O 1
ATOM 951 N N . GLU A 1 119 ? 0.671 -20.212 -33.655 1.00 87.81 119 GLU A N 1
ATOM 952 C CA . GLU A 1 119 ? 1.483 -21.007 -32.724 1.00 87.81 119 GLU A CA 1
ATOM 953 C C . GLU A 1 119 ? 1.772 -20.264 -31.412 1.00 87.81 119 GLU A C 1
ATOM 955 O O . GLU A 1 119 ? 1.680 -20.842 -30.329 1.00 87.81 119 GLU A O 1
ATOM 960 N N . HIS A 1 120 ? 2.047 -18.960 -31.487 1.00 87.44 120 HIS A N 1
ATOM 961 C CA . HIS A 1 120 ? 2.332 -18.141 -30.309 1.00 87.44 120 HIS A CA 1
ATOM 962 C C . HIS A 1 120 ? 1.067 -17.878 -29.483 1.00 87.44 120 HIS A C 1
ATOM 964 O O . HIS A 1 120 ? 1.145 -17.764 -28.261 1.00 87.44 120 HIS A O 1
ATOM 970 N N . ILE A 1 121 ? -0.102 -17.830 -30.129 1.00 86.50 121 ILE A N 1
ATOM 971 C CA . ILE A 1 121 ? -1.395 -17.683 -29.446 1.00 86.50 121 ILE A CA 1
ATOM 972 C C . ILE A 1 121 ? -1.690 -18.934 -28.613 1.00 86.50 121 ILE A C 1
ATOM 974 O O . ILE A 1 121 ? -2.054 -18.822 -27.443 1.00 86.50 121 ILE A O 1
ATOM 978 N N . PHE A 1 122 ? -1.471 -20.125 -29.178 1.00 89.50 122 PHE A N 1
ATOM 979 C CA . PHE A 1 122 ? -1.621 -21.372 -28.426 1.00 89.50 122 PHE A CA 1
ATOM 980 C C . PHE A 1 122 ? -0.575 -21.504 -27.313 1.00 89.50 122 PHE A C 1
ATOM 982 O O . PHE A 1 122 ? -0.919 -21.899 -26.199 1.00 89.50 122 PHE A O 1
ATOM 989 N N . ALA A 1 123 ? 0.676 -21.103 -27.564 1.00 90.94 123 ALA A N 1
ATOM 990 C CA . ALA A 1 123 ? 1.720 -21.099 -26.539 1.00 90.94 123 ALA A CA 1
ATOM 991 C C . ALA A 1 123 ? 1.398 -20.155 -25.362 1.00 90.94 123 ALA A C 1
ATOM 993 O O . ALA A 1 123 ? 1.720 -20.475 -24.217 1.00 90.94 123 ALA A O 1
ATOM 994 N N . ALA A 1 124 ? 0.713 -19.031 -25.610 1.00 90.31 124 ALA A N 1
ATOM 995 C CA . ALA A 1 124 ? 0.316 -18.065 -24.582 1.00 90.31 124 ALA A CA 1
ATOM 996 C C . ALA A 1 124 ? -0.738 -18.599 -23.589 1.00 90.31 124 ALA A C 1
ATOM 998 O O . ALA A 1 124 ? -0.905 -18.026 -22.511 1.00 90.31 124 ALA A O 1
ATOM 999 N N . PHE A 1 125 ? -1.408 -19.716 -23.890 1.00 91.81 125 PHE A N 1
ATOM 1000 C CA . PHE A 1 125 ? -2.366 -20.337 -22.972 1.00 91.81 125 PHE A CA 1
ATOM 1001 C C . PHE A 1 125 ? -1.711 -20.808 -21.663 1.00 91.81 125 PHE A C 1
ATOM 1003 O O . PHE A 1 125 ? -2.288 -20.653 -20.588 1.00 91.81 125 PHE A O 1
ATOM 1010 N N . VAL A 1 126 ? -0.481 -21.331 -21.731 1.00 93.19 126 VAL A N 1
ATOM 1011 C CA . VAL A 1 126 ? 0.261 -21.822 -20.556 1.00 93.19 126 VAL A CA 1
ATOM 1012 C C . VAL A 1 126 ? 0.561 -20.701 -19.546 1.00 93.19 126 VAL A C 1
ATOM 1014 O O . VAL A 1 126 ? 0.157 -20.835 -18.387 1.00 93.19 126 VAL A O 1
ATOM 1017 N N . PRO A 1 127 ? 1.210 -19.577 -19.924 1.00 93.38 127 PRO A N 1
ATOM 1018 C CA . PRO A 1 127 ? 1.412 -18.469 -18.997 1.00 93.38 127 PRO A CA 1
ATOM 1019 C C . PRO A 1 127 ? 0.089 -17.822 -18.574 1.00 93.38 127 PRO A C 1
ATOM 1021 O O . PRO A 1 127 ? -0.024 -17.418 -17.419 1.00 93.38 127 PRO A O 1
ATOM 1024 N N . ALA A 1 128 ? -0.930 -17.777 -19.442 1.00 91.12 128 ALA A N 1
ATOM 1025 C CA . ALA A 1 128 ? -2.247 -17.261 -19.070 1.00 91.12 128 ALA A CA 1
ATOM 1026 C C . ALA A 1 128 ? -2.893 -18.081 -17.942 1.00 91.12 128 ALA A C 1
ATOM 1028 O O . ALA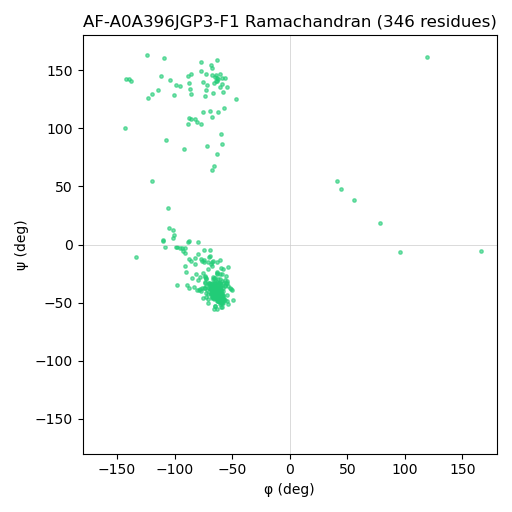 A 1 128 ? -3.404 -17.502 -16.986 1.00 91.12 128 ALA A O 1
ATOM 1029 N N . LEU A 1 129 ? -2.814 -19.414 -18.001 1.00 92.69 129 LEU A N 1
ATOM 1030 C CA . LEU A 1 129 ? -3.327 -20.295 -16.949 1.00 92.69 129 LEU A CA 1
ATOM 1031 C C . LEU A 1 129 ? -2.571 -20.101 -15.627 1.00 92.69 129 LEU A C 1
ATOM 1033 O O . LEU A 1 129 ? -3.189 -20.038 -14.564 1.00 92.69 129 LEU A O 1
ATOM 1037 N N . MET A 1 130 ? -1.246 -19.942 -15.688 1.00 93.38 130 MET A N 1
ATOM 1038 C CA . MET A 1 130 ? -0.424 -19.666 -14.505 1.00 93.38 130 MET A CA 1
ATOM 1039 C C . MET A 1 130 ? -0.787 -18.318 -13.858 1.00 93.38 130 MET A C 1
ATOM 1041 O O . MET A 1 130 ? -0.967 -18.242 -12.642 1.00 93.38 130 MET A O 1
ATOM 1045 N N . VAL A 1 131 ? -0.949 -17.265 -14.668 1.00 90.81 131 VAL A N 1
ATOM 1046 C CA . VAL A 1 131 ? -1.361 -15.931 -14.198 1.00 90.81 131 VAL A CA 1
ATOM 1047 C C . VAL A 1 131 ? -2.784 -15.961 -13.643 1.00 90.81 131 VAL A C 1
ATOM 1049 O O . VAL A 1 131 ? -3.030 -15.376 -12.591 1.00 90.81 131 VAL A O 1
ATOM 1052 N N . ALA A 1 132 ? -3.706 -16.686 -14.281 1.00 90.69 132 ALA A N 1
ATOM 1053 C CA . ALA A 1 132 ? -5.071 -16.849 -13.786 1.00 90.69 132 ALA A CA 1
ATOM 1054 C C . ALA A 1 132 ? -5.099 -17.502 -12.394 1.00 90.69 132 ALA A C 1
ATOM 1056 O O . ALA A 1 132 ? -5.802 -17.017 -11.508 1.00 90.69 132 ALA A O 1
ATOM 1057 N N . GLY A 1 133 ? -4.291 -18.547 -12.171 1.00 91.12 133 GLY A N 1
ATOM 1058 C CA . GLY A 1 133 ? -4.146 -19.179 -10.856 1.00 91.12 133 GLY A CA 1
ATOM 1059 C C . GLY A 1 133 ? -3.597 -18.224 -9.791 1.00 91.12 133 GLY A C 1
ATOM 1060 O O . GLY A 1 133 ? -4.144 -18.149 -8.690 1.00 91.12 133 GLY A O 1
ATOM 1061 N N . LEU A 1 134 ? -2.565 -17.444 -10.133 1.00 91.38 134 LEU A N 1
ATOM 1062 C CA . LEU A 1 134 ? -1.996 -16.431 -9.238 1.00 91.38 134 LEU A CA 1
ATOM 1063 C C . LEU A 1 134 ? -3.023 -15.344 -8.883 1.00 91.38 134 LEU A C 1
ATOM 1065 O O . LEU A 1 134 ? -3.172 -14.991 -7.719 1.00 91.38 134 LEU A O 1
ATOM 1069 N N . TYR A 1 135 ? -3.772 -14.851 -9.869 1.00 89.94 135 TYR A N 1
ATOM 1070 C CA . TYR A 1 135 ? -4.754 -13.778 -9.684 1.00 89.94 135 TYR A CA 1
ATOM 1071 C C . TYR A 1 135 ? -5.954 -14.245 -8.869 1.00 89.94 135 TYR A C 1
ATOM 1073 O O . TYR A 1 135 ? -6.456 -13.510 -8.019 1.00 89.94 135 TYR A O 1
ATOM 1081 N N . PHE A 1 136 ? -6.386 -15.485 -9.097 1.00 90.06 136 PHE A N 1
ATOM 1082 C CA . PHE A 1 136 ? -7.407 -16.125 -8.285 1.00 90.06 136 PHE A CA 1
ATOM 1083 C C . PHE A 1 136 ? -6.969 -16.229 -6.819 1.00 90.06 136 PHE A C 1
ATOM 1085 O O . PHE A 1 136 ? -7.753 -15.896 -5.927 1.00 90.06 136 PHE A O 1
ATOM 1092 N N . PHE A 1 137 ? -5.722 -16.644 -6.564 1.00 90.75 137 PHE A N 1
ATOM 1093 C CA . PHE A 1 137 ? -5.174 -16.731 -5.210 1.00 90.75 137 PHE A CA 1
ATOM 1094 C C . PHE A 1 137 ? -5.063 -15.353 -4.549 1.00 90.75 137 PHE A C 1
ATOM 1096 O O . PHE A 1 137 ? -5.635 -15.154 -3.477 1.00 90.75 137 PHE A O 1
ATOM 1103 N N . ASP A 1 138 ? -4.412 -14.390 -5.205 1.00 90.25 138 ASP A N 1
ATOM 1104 C CA . ASP A 1 138 ? -4.225 -13.029 -4.688 1.00 90.25 138 ASP A CA 1
ATOM 1105 C C . ASP A 1 138 ? -5.564 -12.375 -4.342 1.00 90.25 138 ASP A C 1
ATOM 1107 O O . ASP A 1 138 ? -5.740 -11.840 -3.245 1.00 90.25 138 ASP A O 1
ATOM 1111 N N . HIS A 1 139 ? -6.542 -12.459 -5.249 1.00 89.50 139 HIS A N 1
ATOM 1112 C CA . HIS A 1 139 ? -7.863 -11.883 -5.030 1.00 89.50 139 HIS A CA 1
ATOM 1113 C C . HIS A 1 139 ? -8.611 -12.580 -3.885 1.00 89.50 139 HIS A C 1
ATOM 1115 O O . HIS A 1 139 ? -9.196 -11.914 -3.028 1.00 89.50 139 HIS A O 1
ATOM 1121 N N . SER A 1 140 ? -8.576 -13.914 -3.837 1.00 88.75 140 SER A N 1
ATOM 1122 C CA . SER A 1 140 ? -9.262 -14.685 -2.793 1.00 88.75 140 SER A CA 1
ATOM 1123 C C . SER A 1 140 ? -8.675 -14.408 -1.411 1.00 88.75 140 SER A C 1
ATOM 1125 O O . SER A 1 140 ? -9.423 -14.146 -0.469 1.00 88.75 140 SER A O 1
ATOM 1127 N N . VAL A 1 141 ? -7.344 -14.389 -1.289 1.00 89.12 141 VAL A N 1
ATOM 1128 C CA . VAL A 1 141 ? -6.658 -14.098 -0.023 1.00 89.12 141 VAL A CA 1
ATOM 1129 C C . VAL A 1 141 ? -6.872 -12.643 0.387 1.00 89.12 141 VAL A C 1
ATOM 1131 O O . VAL A 1 141 ? -7.220 -12.385 1.538 1.00 89.12 141 VAL A O 1
ATOM 1134 N N . ALA A 1 142 ? -6.738 -11.683 -0.534 1.00 87.06 142 ALA A N 1
ATOM 1135 C CA . ALA A 1 142 ? -6.980 -10.273 -0.230 1.00 87.06 142 ALA A CA 1
ATOM 1136 C C . ALA A 1 142 ? -8.424 -10.027 0.237 1.00 87.06 142 ALA A C 1
ATOM 1138 O O . ALA A 1 142 ? -8.642 -9.279 1.192 1.00 87.06 142 ALA A O 1
ATOM 1139 N N . SER A 1 143 ? -9.406 -10.684 -0.391 1.00 85.62 143 SER A N 1
ATOM 1140 C CA . SER A 1 143 ? -10.816 -10.576 -0.007 1.00 85.62 143 SER A CA 1
ATOM 1141 C C . SER A 1 143 ? -11.085 -11.216 1.362 1.00 85.62 143 SER A C 1
ATOM 1143 O O . SER A 1 143 ? -11.725 -10.601 2.213 1.00 85.62 143 SER A O 1
ATOM 1145 N N . GLN A 1 144 ? -10.504 -12.386 1.653 1.00 86.25 144 GLN A N 1
ATOM 1146 C CA . GLN A 1 144 ? -10.595 -13.013 2.979 1.00 86.25 144 GLN A CA 1
ATOM 1147 C C . GLN A 1 144 ? -9.935 -12.173 4.083 1.00 86.25 144 GLN A C 1
ATOM 1149 O O . GLN A 1 144 ? -10.482 -12.058 5.181 1.00 86.25 144 GLN A O 1
ATOM 1154 N N . LEU A 1 145 ? -8.782 -11.555 3.810 1.00 83.44 145 LEU A N 1
ATOM 1155 C CA . LEU A 1 145 ? -8.098 -10.660 4.753 1.00 83.44 145 LEU A CA 1
ATOM 1156 C C . LEU A 1 145 ? -8.872 -9.359 4.993 1.00 83.44 145 LEU A C 1
ATOM 1158 O O . LEU A 1 145 ? -8.856 -8.830 6.103 1.00 83.44 145 LEU A O 1
ATOM 1162 N N . ALA A 1 146 ? -9.567 -8.840 3.980 1.00 81.44 146 ALA A N 1
ATOM 1163 C CA . ALA A 1 146 ? -10.435 -7.676 4.138 1.00 81.44 146 ALA A CA 1
ATOM 1164 C C . ALA A 1 146 ? -11.729 -8.016 4.901 1.00 81.44 146 ALA A C 1
ATOM 1166 O O . ALA A 1 146 ? -12.277 -7.168 5.596 1.00 81.44 146 ALA A O 1
ATOM 1167 N N . GLN A 1 147 ? -12.208 -9.258 4.808 1.00 81.94 147 GLN A N 1
ATOM 1168 C CA . GLN A 1 147 ? -13.496 -9.688 5.359 1.00 81.94 147 GLN A CA 1
ATOM 1169 C C . GLN A 1 147 ? -13.370 -10.539 6.628 1.00 81.94 147 GLN A C 1
ATOM 1171 O O . GLN A 1 147 ? -14.201 -11.409 6.895 1.00 81.94 147 GLN A O 1
ATOM 1176 N N . GLN A 1 148 ? -12.338 -10.287 7.435 1.00 80.12 148 GLN A N 1
ATOM 1177 C CA . GLN A 1 148 ? -12.184 -10.941 8.734 1.00 80.12 148 GLN A CA 1
ATOM 1178 C C . GLN A 1 148 ? -13.416 -10.706 9.620 1.00 80.12 148 GLN A C 1
ATOM 1180 O O . GLN A 1 148 ? -13.984 -9.610 9.642 1.00 80.12 148 GLN A O 1
ATOM 1185 N N . LYS A 1 149 ? -13.790 -11.729 10.403 1.00 73.62 149 LYS A N 1
ATOM 1186 C CA . LYS A 1 149 ? -14.917 -11.661 11.353 1.00 73.62 149 LYS A CA 1
ATOM 1187 C C . LYS A 1 149 ? -14.770 -10.502 12.349 1.00 73.62 149 LYS A C 1
ATOM 1189 O O . LYS A 1 149 ? -15.769 -9.956 12.785 1.00 73.62 149 LYS A O 1
ATOM 1194 N N . GLU A 1 150 ? -13.539 -10.077 12.632 1.00 71.12 150 GLU A N 1
ATOM 1195 C CA . GLU A 1 150 ? -13.212 -8.932 13.494 1.00 71.12 150 GLU A CA 1
ATOM 1196 C C . GLU A 1 150 ? -13.811 -7.594 13.027 1.00 71.12 150 GLU A C 1
ATOM 1198 O O . GLU A 1 150 ? -14.000 -6.691 13.839 1.00 71.12 150 GLU A O 1
ATOM 1203 N N . PHE A 1 151 ? -14.094 -7.440 11.728 1.00 68.81 151 PHE A N 1
ATOM 1204 C CA . PHE A 1 151 ? -14.592 -6.185 11.159 1.00 68.81 151 PHE A CA 1
ATOM 1205 C C . PHE A 1 151 ? -16.122 -6.075 11.124 1.00 68.81 151 PHE A C 1
ATOM 1207 O O . PHE A 1 151 ? -16.626 -5.026 10.706 1.00 68.81 151 PHE A O 1
ATOM 1214 N N . ASN A 1 152 ? -16.842 -7.131 11.541 1.00 69.38 152 ASN A N 1
ATOM 1215 C CA . ASN A 1 152 ? -18.308 -7.197 11.600 1.00 69.38 152 ASN A CA 1
ATOM 1216 C C . ASN A 1 152 ? -18.970 -6.551 10.368 1.00 69.38 152 ASN A C 1
ATOM 1218 O O . ASN A 1 152 ? -19.752 -5.600 10.471 1.00 69.38 152 ASN A O 1
ATOM 1222 N N . LEU A 1 153 ? -18.577 -7.025 9.179 1.00 71.00 153 LEU A N 1
ATOM 1223 C CA . LEU A 1 153 ? -19.096 -6.511 7.913 1.00 71.00 153 LEU A CA 1
ATOM 1224 C C . LEU A 1 153 ? -20.588 -6.802 7.779 1.00 71.00 153 LEU A C 1
ATOM 1226 O O . LEU A 1 153 ? -21.086 -7.840 8.208 1.00 71.00 153 LEU A O 1
ATOM 1230 N N . LYS A 1 154 ? -21.299 -5.856 7.169 1.00 64.50 154 LYS A N 1
ATOM 1231 C CA . LYS A 1 154 ? -22.760 -5.841 7.158 1.00 64.50 154 LYS A CA 1
ATOM 1232 C C . LYS A 1 154 ? -23.340 -6.419 5.873 1.00 64.50 154 LYS A C 1
ATOM 1234 O O . LYS A 1 154 ? -24.408 -7.028 5.913 1.00 64.50 154 LYS A O 1
ATOM 1239 N N . LYS A 1 155 ? -22.684 -6.207 4.728 1.00 73.06 155 LYS A N 1
ATOM 1240 C CA . LYS A 1 155 ? -23.134 -6.789 3.460 1.00 73.06 155 LYS A CA 1
ATOM 1241 C C . LYS A 1 155 ? -22.527 -8.170 3.252 1.00 73.06 155 LYS A C 1
ATOM 1243 O O . LYS A 1 155 ? -21.386 -8.427 3.625 1.00 73.06 155 LYS A O 1
ATOM 1248 N N . SER A 1 156 ? -23.317 -9.046 2.634 1.00 70.00 156 SER A N 1
ATOM 1249 C CA . SER A 1 156 ? -22.862 -10.374 2.225 1.00 70.00 156 SER A CA 1
ATOM 1250 C C . SER A 1 156 ? -21.731 -10.257 1.198 1.00 70.00 156 SER A C 1
ATOM 1252 O O . SER A 1 156 ? -21.733 -9.350 0.361 1.00 70.00 156 SER A O 1
ATOM 1254 N N . SER A 1 157 ? -20.752 -11.155 1.284 1.00 72.44 157 SER A N 1
ATOM 1255 C CA . SER A 1 157 ? -19.606 -11.190 0.382 1.00 72.44 157 SER A CA 1
ATOM 1256 C C . SER A 1 157 ? -19.994 -11.754 -0.989 1.00 72.44 157 SER A C 1
ATOM 1258 O O . SER A 1 157 ? -20.745 -12.721 -1.097 1.00 72.44 157 SER A O 1
ATOM 1260 N N . ALA A 1 158 ? -19.465 -11.154 -2.059 1.00 83.50 158 ALA A N 1
ATOM 1261 C CA . ALA A 1 158 ? -19.771 -11.518 -3.444 1.00 83.50 158 ALA A CA 1
ATOM 1262 C C . ALA A 1 158 ? -18.514 -11.970 -4.214 1.00 83.50 158 ALA A C 1
ATOM 1264 O O . ALA A 1 158 ? -18.219 -11.463 -5.292 1.00 83.50 158 ALA A O 1
ATOM 1265 N N . TYR A 1 159 ? -17.785 -12.961 -3.684 1.00 83.31 159 TYR A N 1
ATOM 1266 C CA . TYR A 1 159 ? -16.489 -13.398 -4.236 1.00 83.31 159 TYR A CA 1
ATOM 1267 C C . TYR A 1 159 ? -16.528 -13.768 -5.725 1.00 83.31 159 TYR A C 1
ATOM 1269 O O . TYR A 1 159 ? -15.641 -13.390 -6.484 1.00 83.31 159 TYR A O 1
ATOM 1277 N N . HIS A 1 160 ? -17.560 -14.500 -6.151 1.00 88.19 160 HIS A N 1
ATOM 1278 C CA . HIS A 1 160 ? -17.689 -14.954 -7.538 1.00 88.19 160 HIS A CA 1
ATOM 1279 C C . HIS A 1 160 ? -17.869 -13.787 -8.515 1.00 88.19 160 HIS A C 1
ATOM 1281 O O . HIS A 1 160 ? -17.310 -13.806 -9.610 1.00 88.19 160 HIS A O 1
ATOM 1287 N N . TYR A 1 161 ? -18.629 -12.766 -8.112 1.00 89.00 161 TYR A N 1
ATOM 1288 C CA . TYR A 1 161 ? -18.853 -11.581 -8.933 1.00 89.00 161 TYR A CA 1
ATOM 1289 C C . TYR A 1 161 ? -17.569 -10.760 -9.076 1.00 89.00 161 TYR A C 1
ATOM 1291 O O . TYR A 1 161 ? -17.236 -10.325 -10.176 1.00 89.00 161 TYR A O 1
ATOM 1299 N N . ASP A 1 162 ? -16.815 -10.616 -7.987 1.00 88.00 162 ASP A N 1
ATOM 1300 C CA . ASP A 1 162 ? -15.556 -9.873 -7.991 1.00 88.00 162 ASP A CA 1
ATOM 1301 C C . ASP A 1 162 ? -14.496 -10.552 -8.881 1.00 88.00 162 ASP A C 1
ATOM 1303 O O . ASP A 1 162 ? -13.799 -9.877 -9.637 1.00 88.00 162 ASP A O 1
ATOM 1307 N N . ILE A 1 163 ? -14.429 -11.891 -8.877 1.00 88.44 163 ILE A N 1
ATOM 1308 C CA . ILE A 1 163 ? -13.537 -12.662 -9.763 1.00 88.44 163 ILE A CA 1
ATOM 1309 C C . ILE A 1 163 ? -13.951 -12.522 -11.235 1.00 88.44 163 ILE A C 1
ATOM 1311 O O . ILE A 1 163 ? -13.093 -12.347 -12.102 1.00 88.44 163 ILE A O 1
ATOM 1315 N N . LEU A 1 164 ? -15.254 -12.564 -11.533 1.00 90.81 164 LEU A N 1
ATOM 1316 C CA . LEU A 1 164 ? -15.756 -12.352 -12.894 1.00 90.81 164 LEU A CA 1
ATOM 1317 C C . LEU A 1 164 ? -15.407 -10.944 -13.399 1.00 90.81 164 LEU A C 1
ATOM 1319 O O . LEU A 1 164 ? -14.941 -10.783 -14.529 1.00 90.81 164 LEU A O 1
ATOM 1323 N N . LEU A 1 165 ? -15.596 -9.932 -12.549 1.00 90.12 165 LEU A N 1
ATOM 1324 C CA . LEU A 1 165 ? -15.252 -8.548 -12.856 1.00 90.12 165 LEU A CA 1
ATOM 1325 C C . LEU A 1 165 ? -13.744 -8.385 -13.081 1.00 90.12 165 LEU A C 1
ATOM 1327 O O . LEU A 1 165 ? -13.346 -7.727 -14.041 1.00 90.12 165 LEU A O 1
ATOM 1331 N N . LEU A 1 166 ? -12.912 -9.011 -12.244 1.00 90.12 166 LEU A N 1
ATOM 1332 C CA . LEU A 1 166 ? -11.459 -9.033 -12.407 1.00 90.12 166 LEU A CA 1
ATOM 1333 C C . LEU A 1 166 ? -11.066 -9.623 -13.767 1.00 90.12 166 LEU A C 1
ATOM 1335 O O . LEU A 1 166 ? -10.277 -9.014 -14.486 1.00 90.12 166 LEU A O 1
ATOM 1339 N N . GLY A 1 167 ? -11.667 -10.751 -14.157 1.00 90.25 167 GLY A N 1
ATOM 1340 C CA . GLY A 1 167 ? -11.456 -11.368 -15.468 1.00 90.25 167 GLY A CA 1
ATOM 1341 C C . GLY A 1 167 ? -11.799 -10.419 -16.619 1.00 90.25 167 GLY A C 1
ATOM 1342 O O . GLY A 1 167 ? -10.973 -10.193 -17.505 1.00 90.25 167 GLY A O 1
ATOM 1343 N N . PHE A 1 168 ? -12.968 -9.778 -16.568 1.00 91.38 168 PHE A N 1
ATOM 1344 C CA . PHE A 1 168 ? -13.369 -8.799 -17.582 1.00 91.38 168 PHE A CA 1
ATOM 1345 C C . PHE A 1 168 ? -12.416 -7.592 -17.649 1.00 91.38 168 PHE A C 1
ATOM 1347 O O . PHE A 1 168 ? -12.040 -7.158 -18.739 1.00 91.38 168 PHE A O 1
ATOM 1354 N N . MET A 1 169 ? -11.961 -7.080 -16.501 1.00 89.81 169 MET A N 1
ATOM 1355 C CA . MET A 1 169 ? -11.004 -5.969 -16.459 1.00 89.81 169 MET A CA 1
ATOM 1356 C C . MET A 1 169 ? -9.620 -6.370 -16.967 1.00 89.81 169 MET A C 1
ATOM 1358 O O . MET A 1 169 ? -8.994 -5.590 -17.678 1.00 89.81 169 MET A O 1
ATOM 1362 N N . THR A 1 170 ? -9.147 -7.585 -16.675 1.00 90.06 170 THR A N 1
ATOM 1363 C CA . THR A 1 170 ? -7.872 -8.078 -17.222 1.00 90.06 170 THR A CA 1
ATOM 1364 C C . THR A 1 170 ? -7.914 -8.221 -18.741 1.00 90.06 170 THR A C 1
ATOM 1366 O O . THR A 1 170 ? -6.939 -7.874 -19.403 1.00 90.06 170 THR A O 1
ATOM 1369 N N . LEU A 1 171 ? -9.056 -8.636 -19.301 1.00 89.00 171 LEU A N 1
ATOM 1370 C CA . LEU A 1 171 ? -9.271 -8.679 -20.746 1.00 89.00 171 LEU A CA 1
ATOM 1371 C C . LEU A 1 171 ? -9.209 -7.273 -21.349 1.00 89.00 171 LEU A C 1
ATOM 1373 O O . LEU A 1 171 ? -8.496 -7.057 -22.327 1.00 89.00 171 LEU A O 1
ATOM 1377 N N . LEU A 1 172 ? -9.896 -6.300 -20.743 1.00 89.38 172 LEU A N 1
ATOM 1378 C CA . LEU A 1 172 ? -9.876 -4.914 -21.211 1.00 89.38 172 LEU A CA 1
ATOM 1379 C C . LEU A 1 172 ? -8.469 -4.298 -21.122 1.00 89.38 172 LEU A C 1
ATOM 1381 O O . LEU A 1 172 ? -8.007 -3.692 -22.087 1.00 89.38 172 LEU A O 1
ATOM 1385 N N . CYS A 1 173 ? -7.761 -4.494 -20.005 1.00 87.69 173 CYS A N 1
ATOM 1386 C CA . CYS A 1 173 ? -6.377 -4.042 -19.845 1.00 87.69 173 CYS A CA 1
ATOM 1387 C C . CYS A 1 173 ? -5.442 -4.700 -20.866 1.00 87.69 173 CYS A C 1
ATOM 1389 O O . CYS A 1 173 ? -4.627 -4.005 -21.465 1.00 87.69 173 CYS A O 1
ATOM 1391 N N . GLY A 1 174 ? -5.599 -6.005 -21.115 1.00 85.75 174 GLY A N 1
ATOM 1392 C CA . GLY A 1 174 ? -4.812 -6.740 -22.104 1.00 85.75 174 GLY A CA 1
ATOM 1393 C C . GLY A 1 174 ? -4.993 -6.206 -23.526 1.00 85.75 174 GLY A C 1
ATOM 1394 O O . GLY A 1 174 ? -4.010 -6.057 -24.246 1.00 85.75 174 GLY A O 1
ATOM 1395 N N . LEU A 1 175 ? -6.221 -5.837 -23.907 1.00 83.94 175 LEU A N 1
ATOM 1396 C CA . LEU A 1 175 ? -6.495 -5.202 -25.201 1.00 83.94 175 LEU A CA 1
ATOM 1397 C C . LEU A 1 175 ? -5.859 -3.804 -25.293 1.00 83.94 175 LEU A C 1
ATOM 1399 O O . LEU A 1 175 ? -5.244 -3.460 -26.298 1.00 83.94 175 LEU A O 1
ATOM 1403 N N . ILE A 1 176 ? -5.957 -2.995 -24.238 1.00 83.38 176 ILE A N 1
ATOM 1404 C CA . ILE A 1 176 ? -5.392 -1.634 -24.233 1.00 83.38 176 ILE A CA 1
ATOM 1405 C C . ILE A 1 176 ? -3.855 -1.657 -24.090 1.00 83.38 176 ILE A C 1
ATOM 1407 O O . ILE A 1 176 ? -3.216 -0.642 -24.335 1.00 83.38 176 ILE A O 1
ATOM 1411 N N . GLY A 1 177 ? -3.249 -2.793 -23.718 1.00 78.00 177 GLY A N 1
ATOM 1412 C CA . GLY A 1 177 ? -1.813 -2.910 -23.432 1.00 78.00 177 GLY A CA 1
ATOM 1413 C C . GLY A 1 177 ? -1.415 -2.375 -22.051 1.00 78.00 177 GLY A C 1
ATOM 1414 O O . GLY A 1 177 ? -0.245 -2.079 -21.801 1.00 78.00 177 GLY A O 1
ATOM 1415 N N . LEU A 1 178 ? -2.388 -2.235 -21.147 1.00 82.25 178 LEU A N 1
ATOM 1416 C CA . LEU A 1 178 ? -2.170 -1.831 -19.762 1.00 82.25 178 LEU A CA 1
ATOM 1417 C C . LEU A 1 178 ? -1.844 -3.051 -18.892 1.00 82.25 178 LEU A C 1
ATOM 1419 O O . LEU A 1 178 ? -2.391 -4.135 -19.117 1.00 82.25 178 LEU A O 1
ATOM 1423 N N . PRO A 1 179 ? -0.999 -2.890 -17.859 1.00 83.38 179 PRO A N 1
ATOM 1424 C CA . PRO A 1 179 ? -0.770 -3.960 -16.906 1.00 83.38 179 PRO A CA 1
ATOM 1425 C C . PRO A 1 179 ? -2.094 -4.332 -16.212 1.00 83.38 179 PRO A C 1
ATOM 1427 O O . PRO A 1 179 ? -2.856 -3.444 -15.812 1.00 83.38 179 PRO A O 1
ATOM 1430 N N . PRO A 1 180 ? -2.392 -5.631 -16.070 1.00 83.50 180 PRO A N 1
ATOM 1431 C CA . PRO A 1 180 ? -3.587 -6.077 -15.371 1.00 83.50 180 PRO A CA 1
ATOM 1432 C C . PRO A 1 180 ? -3.540 -5.679 -13.887 1.00 83.50 180 PRO A C 1
ATOM 1434 O O . PRO A 1 180 ? -2.479 -5.619 -13.267 1.00 83.50 180 PRO A O 1
ATOM 1437 N N . SER A 1 181 ? -4.708 -5.376 -13.320 1.00 81.38 181 SER A N 1
ATOM 1438 C CA . SER A 1 181 ? -4.860 -5.039 -11.901 1.00 81.38 181 SER A CA 1
ATOM 1439 C C . SER A 1 181 ? -5.074 -6.315 -11.086 1.00 81.38 181 SER A C 1
ATOM 1441 O O . SER A 1 181 ? -5.823 -7.183 -11.523 1.00 81.38 181 SER A O 1
ATOM 1443 N N . ASN A 1 182 ? -4.446 -6.430 -9.912 1.00 82.19 182 ASN A N 1
ATOM 1444 C CA . ASN A 1 182 ? -4.657 -7.525 -8.963 1.00 82.19 182 ASN A CA 1
ATOM 1445 C C . ASN A 1 182 ? -5.075 -7.008 -7.573 1.00 82.19 182 ASN A C 1
ATOM 1447 O O . ASN A 1 182 ? -4.921 -5.830 -7.241 1.00 82.19 182 ASN A O 1
ATOM 1451 N N . GLY A 1 183 ? -5.622 -7.906 -6.749 1.00 78.25 183 GLY A N 1
ATOM 1452 C CA . GLY A 1 183 ? -5.960 -7.611 -5.357 1.00 78.25 183 GLY A CA 1
ATOM 1453 C C . GLY A 1 183 ? -4.699 -7.421 -4.514 1.00 78.25 183 GLY A C 1
ATOM 1454 O O . GLY A 1 183 ? -3.930 -8.356 -4.318 1.00 78.25 183 GLY A O 1
ATOM 1455 N N . VAL A 1 184 ? -4.483 -6.212 -3.992 1.00 81.12 184 VAL A N 1
ATOM 1456 C CA . VAL A 1 184 ? -3.258 -5.878 -3.251 1.00 81.12 184 VAL A CA 1
ATOM 1457 C C . VAL A 1 184 ? -3.366 -6.340 -1.791 1.00 81.12 184 VAL A C 1
ATOM 1459 O O . VAL A 1 184 ? -4.061 -5.725 -0.978 1.00 81.12 184 VAL A O 1
ATOM 1462 N N . LEU A 1 185 ? -2.624 -7.401 -1.452 1.00 79.06 185 LEU A N 1
ATOM 1463 C CA . LEU A 1 185 ? -2.631 -8.069 -0.141 1.00 79.06 185 LEU A CA 1
ATOM 1464 C C . LEU A 1 185 ? -2.483 -7.137 1.078 1.00 79.06 185 LEU A C 1
ATOM 1466 O O . LEU A 1 185 ? -3.276 -7.285 2.003 1.00 79.06 185 LEU A O 1
ATOM 1470 N N . PRO A 1 186 ? -1.528 -6.184 1.140 1.00 74.38 186 PRO A N 1
ATOM 1471 C CA . PRO A 1 186 ? -1.416 -5.287 2.295 1.00 74.38 186 PRO A CA 1
ATOM 1472 C C . PRO A 1 186 ? -2.419 -4.126 2.262 1.00 74.38 186 PRO A C 1
ATOM 1474 O O . PRO A 1 186 ? -2.852 -3.652 3.311 1.00 74.38 186 PRO A O 1
ATOM 1477 N N . GLN A 1 187 ? -2.813 -3.652 1.079 1.00 79.31 187 GLN A N 1
ATOM 1478 C CA . GLN A 1 187 ? -3.614 -2.433 0.945 1.00 79.31 187 GLN A CA 1
ATOM 1479 C C . GLN A 1 187 ? -5.087 -2.669 1.298 1.00 79.31 187 GLN A C 1
ATOM 1481 O O . GLN A 1 187 ? -5.680 -1.841 1.988 1.00 79.31 187 GLN A O 1
ATOM 1486 N N . SER A 1 188 ? -5.662 -3.806 0.896 1.00 81.75 188 SER A N 1
ATOM 1487 C CA . SER A 1 188 ? -7.057 -4.162 1.194 1.00 81.75 188 SER A CA 1
ATOM 1488 C C . SER A 1 188 ? -7.379 -4.247 2.701 1.00 81.75 188 SER A C 1
ATOM 1490 O O . SER A 1 188 ? -8.334 -3.594 3.146 1.00 81.75 188 SER A O 1
ATOM 1492 N N . PRO A 1 189 ? -6.603 -4.965 3.541 1.00 78.31 189 PRO A N 1
ATOM 1493 C CA . PRO A 1 189 ? -6.840 -4.983 4.983 1.00 78.31 189 PRO A CA 1
ATOM 1494 C C . PRO A 1 189 ? -6.490 -3.645 5.644 1.00 78.31 189 PRO A C 1
ATOM 1496 O O . PRO A 1 189 ? -7.176 -3.245 6.582 1.00 78.31 189 PRO A O 1
ATOM 1499 N N . MET A 1 190 ? -5.477 -2.911 5.163 1.00 76.50 190 MET A N 1
ATOM 1500 C CA . MET A 1 190 ? -5.147 -1.581 5.700 1.00 76.50 190 MET A CA 1
ATOM 1501 C C . MET A 1 190 ? -6.265 -0.571 5.473 1.00 76.50 190 MET A C 1
ATOM 1503 O O . MET A 1 190 ? -6.633 0.156 6.399 1.00 76.50 190 MET A O 1
ATOM 1507 N N . HIS A 1 191 ? -6.851 -0.561 4.276 1.00 81.75 191 HIS A N 1
ATOM 1508 C CA . HIS A 1 191 ? -8.015 0.262 3.973 1.00 81.75 191 HIS A CA 1
ATOM 1509 C C . HIS A 1 191 ? -9.174 -0.086 4.906 1.00 81.75 191 HIS A C 1
ATOM 1511 O O . HIS A 1 191 ? -9.628 0.775 5.658 1.00 81.75 191 HIS A O 1
ATOM 1517 N N . THR A 1 192 ? -9.550 -1.362 4.984 1.00 80.00 192 THR A N 1
ATOM 1518 C CA . THR A 1 192 ? -10.645 -1.824 5.853 1.00 80.00 192 THR A CA 1
ATOM 1519 C C . THR A 1 192 ? -10.415 -1.454 7.322 1.00 80.00 192 THR A C 1
ATOM 1521 O O . THR A 1 192 ? -11.288 -0.866 7.967 1.00 80.00 192 THR A O 1
ATOM 1524 N N . LYS A 1 193 ? -9.202 -1.694 7.836 1.00 77.50 193 LYS A N 1
ATOM 1525 C CA . LYS A 1 193 ? -8.802 -1.355 9.208 1.00 77.50 193 LYS A CA 1
ATOM 1526 C C . LYS A 1 193 ? -8.857 0.149 9.471 1.00 77.50 193 LYS A C 1
ATOM 1528 O O . LYS A 1 193 ? -9.326 0.560 10.531 1.00 77.50 193 LYS A O 1
ATOM 1533 N N . SER A 1 194 ? -8.420 0.978 8.522 1.00 75.38 194 SER A N 1
ATOM 1534 C CA . SER A 1 194 ? -8.470 2.440 8.659 1.00 75.38 194 SER A CA 1
ATOM 1535 C C . SER A 1 194 ? -9.907 2.963 8.779 1.00 75.38 194 SER A C 1
ATOM 1537 O O . SER A 1 194 ? -10.185 3.792 9.648 1.00 75.38 194 SER A O 1
ATOM 1539 N N . LEU A 1 195 ? -10.845 2.417 7.992 1.00 76.56 195 LEU A N 1
ATOM 1540 C CA . LEU A 1 195 ? -12.263 2.776 8.081 1.00 76.56 195 LEU A CA 1
ATOM 1541 C C . LEU A 1 195 ? -12.894 2.299 9.397 1.00 76.56 195 LEU A C 1
ATOM 1543 O O . LEU A 1 195 ? -13.689 3.030 9.993 1.00 76.56 195 LEU A O 1
ATOM 1547 N N . ALA A 1 196 ? -12.518 1.106 9.867 1.00 75.06 196 ALA A N 1
ATOM 1548 C CA . ALA A 1 196 ? -12.943 0.559 11.157 1.00 75.06 196 ALA A CA 1
ATOM 1549 C C . ALA A 1 196 ? -12.510 1.453 12.333 1.00 75.06 196 ALA A C 1
ATOM 1551 O O . ALA A 1 196 ? -13.327 1.832 13.175 1.00 75.06 196 ALA A O 1
ATOM 1552 N N . VAL A 1 197 ? -11.230 1.843 12.368 1.00 73.12 197 VAL A N 1
ATOM 1553 C CA . VAL A 1 197 ? -10.678 2.718 13.415 1.00 73.12 197 VAL A CA 1
ATOM 1554 C C . VAL A 1 197 ? -11.356 4.087 13.396 1.00 73.12 197 VAL A C 1
ATOM 1556 O O . VAL A 1 197 ? -11.737 4.589 14.454 1.00 73.12 197 VAL A O 1
ATOM 1559 N N . LEU A 1 198 ? -11.559 4.675 12.211 1.00 69.62 198 LEU A N 1
ATOM 1560 C CA . LEU A 1 198 ? -12.201 5.983 12.077 1.00 69.62 198 LEU A CA 1
ATOM 1561 C C . LEU A 1 198 ? -13.640 5.954 12.606 1.00 69.62 198 LEU A C 1
ATOM 1563 O O . LEU A 1 198 ? -14.016 6.828 13.388 1.00 69.62 198 LEU A O 1
ATOM 1567 N N . LYS A 1 199 ? -14.432 4.933 12.244 1.00 71.62 199 LYS A N 1
ATOM 1568 C CA . LYS A 1 199 ? -15.809 4.789 12.742 1.00 71.62 199 LYS A CA 1
ATOM 1569 C C . LYS A 1 199 ? -15.834 4.579 14.257 1.00 71.62 199 LYS A C 1
ATOM 1571 O O . LYS A 1 199 ? -16.580 5.288 14.935 1.00 71.62 199 LYS A O 1
ATOM 1576 N N . LYS A 1 200 ? -14.978 3.696 14.796 1.00 74.69 200 LYS A N 1
ATOM 1577 C CA . LYS A 1 200 ? -14.850 3.477 16.249 1.00 74.69 200 LYS A CA 1
ATOM 1578 C C . LYS A 1 200 ? -14.565 4.791 16.981 1.00 74.69 200 LYS A C 1
ATOM 1580 O O . LYS A 1 200 ? -15.248 5.120 17.945 1.00 74.69 200 LYS A O 1
ATOM 1585 N N . GLN A 1 201 ? -13.601 5.578 16.496 1.00 76.56 201 GLN A N 1
ATOM 1586 C CA . GLN A 1 201 ? -13.240 6.862 17.105 1.00 76.56 201 GLN A CA 1
ATOM 1587 C C . GLN A 1 201 ? -14.378 7.889 17.059 1.00 76.56 201 GLN A C 1
ATOM 1589 O O . GLN A 1 201 ? -14.571 8.631 18.024 1.00 76.56 201 GLN A O 1
ATOM 1594 N N . LEU A 1 202 ? -15.131 7.946 15.958 1.00 76.19 202 LEU A N 1
ATOM 1595 C CA . LEU A 1 202 ? -16.247 8.881 15.796 1.00 76.19 202 LEU A CA 1
ATOM 1596 C C . LEU A 1 202 ? -17.395 8.543 16.759 1.00 76.19 202 LEU A C 1
ATOM 1598 O O . LEU A 1 202 ? -17.890 9.431 17.457 1.00 76.19 202 LEU A O 1
ATOM 1602 N N . ILE A 1 203 ? -17.755 7.257 16.841 1.00 75.44 203 ILE A N 1
ATOM 1603 C CA . ILE A 1 203 ? -18.778 6.749 17.764 1.00 75.44 203 ILE A CA 1
ATOM 1604 C C . ILE A 1 203 ? -18.356 7.003 19.212 1.00 75.44 203 ILE A C 1
ATOM 1606 O O . ILE A 1 203 ? -19.109 7.614 19.965 1.00 75.44 203 ILE A O 1
ATOM 1610 N N . ARG A 1 204 ? -17.114 6.650 19.571 1.00 77.94 204 ARG A N 1
ATOM 1611 C CA . ARG A 1 204 ? -16.534 6.910 20.896 1.00 77.94 204 ARG A CA 1
ATOM 1612 C C . ARG A 1 204 ? -16.637 8.382 21.287 1.00 77.94 204 ARG A C 1
ATOM 1614 O O . ARG A 1 204 ? -17.125 8.688 22.367 1.00 77.94 204 ARG A O 1
ATOM 1621 N N . ARG A 1 205 ? -16.197 9.309 20.425 1.00 80.25 205 ARG A N 1
ATOM 1622 C CA . ARG A 1 205 ? -16.236 10.755 20.727 1.00 80.25 205 ARG A CA 1
ATOM 1623 C C . ARG A 1 205 ? -17.654 11.242 21.013 1.00 80.25 205 ARG A C 1
ATOM 1625 O O . ARG A 1 205 ? -17.842 12.024 21.940 1.00 80.25 205 ARG A O 1
ATOM 1632 N N . LYS A 1 206 ? -18.638 10.789 20.232 1.00 80.25 206 LYS A N 1
ATOM 1633 C CA . LYS A 1 206 ? -20.044 11.162 20.431 1.00 80.25 206 LYS A CA 1
ATOM 1634 C C . LYS A 1 206 ? -20.643 10.523 21.686 1.00 80.25 206 LYS A C 1
ATOM 1636 O O . LYS A 1 206 ? -21.294 11.232 22.445 1.00 80.25 206 LYS A O 1
ATOM 1641 N N . MET A 1 207 ? -20.370 9.242 21.943 1.00 76.00 207 MET A N 1
ATOM 1642 C CA . MET A 1 207 ? -20.842 8.554 23.150 1.00 76.00 207 MET A CA 1
ATOM 1643 C C . MET A 1 207 ? -20.247 9.157 24.423 1.00 76.00 207 MET A C 1
ATOM 1645 O O . MET A 1 207 ? -20.991 9.448 25.347 1.00 76.00 207 MET A O 1
ATOM 1649 N N . VAL A 1 208 ? -18.937 9.429 24.456 1.00 80.69 208 VAL A N 1
ATOM 1650 C CA . VAL A 1 208 ? -18.280 10.077 25.607 1.00 80.69 208 VAL A CA 1
ATOM 1651 C C . VAL A 1 208 ? -18.845 11.477 25.842 1.00 80.69 208 VAL A C 1
ATOM 1653 O O . VAL A 1 208 ? -19.129 11.838 26.981 1.00 80.69 208 VAL A O 1
ATOM 1656 N N . LYS A 1 209 ? -19.059 12.264 24.777 1.00 83.19 209 LYS A N 1
ATOM 1657 C CA . LYS A 1 209 ? -19.675 13.593 24.897 1.00 83.19 209 LYS A CA 1
ATOM 1658 C C . LYS A 1 209 ? -21.082 13.500 25.494 1.00 83.19 209 LYS A C 1
ATOM 1660 O O . LYS A 1 209 ? -21.381 14.226 26.435 1.00 83.19 209 LYS A O 1
ATOM 1665 N N . SER A 1 210 ? -21.906 12.580 24.994 1.00 78.62 210 SER A N 1
ATOM 1666 C CA . SER A 1 210 ? -23.257 12.368 25.517 1.00 78.62 210 SER A CA 1
ATOM 1667 C C . SER A 1 210 ? -23.258 11.849 26.951 1.00 78.62 210 SER A C 1
ATOM 1669 O O . SER A 1 210 ? -24.066 12.304 27.749 1.00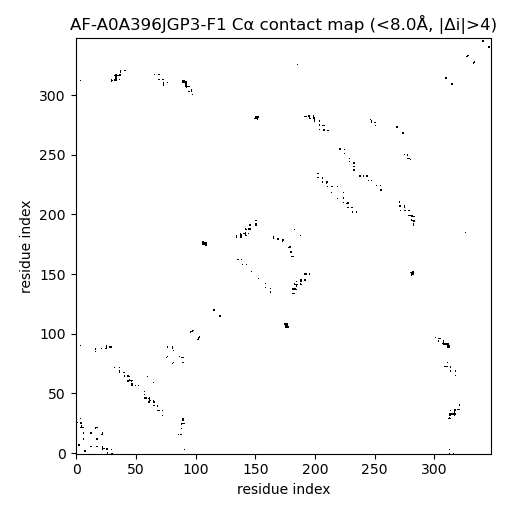 78.62 210 SER A O 1
ATOM 1671 N N . ALA A 1 211 ? -22.361 10.924 27.297 1.00 76.94 211 ALA A N 1
ATOM 1672 C CA . ALA A 1 211 ? -22.241 10.405 28.653 1.00 76.94 211 ALA A CA 1
ATOM 1673 C C . ALA A 1 211 ? -21.857 11.523 29.633 1.00 76.94 211 ALA A C 1
ATOM 1675 O O . ALA A 1 211 ? -22.485 11.658 30.677 1.00 76.94 211 ALA A O 1
ATOM 1676 N N . ASN A 1 212 ? -20.901 12.382 29.266 1.00 80.31 212 ASN A N 1
ATOM 1677 C CA . ASN A 1 212 ? -20.507 13.533 30.082 1.00 80.31 212 ASN A CA 1
ATOM 1678 C C . ASN A 1 212 ? -21.645 14.555 30.251 1.00 80.31 212 ASN A C 1
ATOM 1680 O O . ASN A 1 212 ? -21.836 15.078 31.348 1.00 80.31 212 ASN A O 1
ATOM 1684 N N . GLU A 1 213 ? -22.428 14.820 29.200 1.00 83.25 213 GLU A N 1
ATOM 1685 C CA . GLU A 1 213 ? -23.618 15.679 29.291 1.00 83.25 213 GLU A CA 1
ATOM 1686 C C . GLU A 1 213 ? -24.698 15.075 30.209 1.00 83.25 213 GLU A C 1
ATOM 1688 O O . GLU A 1 213 ? -25.295 15.799 31.007 1.00 83.25 213 GLU A O 1
ATOM 1693 N N . SER A 1 214 ? -24.917 13.756 30.157 1.00 73.38 214 SER A N 1
ATOM 1694 C CA . SER A 1 214 ? -25.877 13.057 31.026 1.00 73.38 214 SER A CA 1
ATOM 1695 C C . SER A 1 214 ? -25.425 12.986 32.487 1.00 73.38 214 SER A C 1
ATOM 1697 O O . SER A 1 214 ? -26.240 13.176 33.391 1.00 73.38 214 SER A O 1
ATOM 1699 N N . ILE A 1 215 ? -24.126 12.793 32.735 1.00 76.81 215 ILE A N 1
ATOM 1700 C CA . ILE A 1 215 ? -23.537 12.863 34.082 1.00 76.81 215 ILE A CA 1
ATOM 1701 C C . ILE A 1 215 ? -23.710 14.278 34.654 1.00 76.81 215 ILE A C 1
ATOM 1703 O O . ILE A 1 215 ? -24.108 14.432 35.809 1.00 76.81 215 ILE A O 1
ATOM 1707 N N . GLY A 1 216 ? -23.506 15.317 33.834 1.00 76.62 216 GLY A N 1
ATOM 1708 C CA . GLY A 1 216 ? -23.761 16.710 34.218 1.00 76.62 216 GLY A CA 1
ATOM 1709 C C . GLY A 1 216 ? -25.221 16.991 34.597 1.00 76.62 216 GLY A C 1
ATOM 1710 O O . GLY A 1 216 ? -25.482 17.831 35.457 1.00 76.62 216 GLY A O 1
ATOM 1711 N N . LYS A 1 217 ? -26.172 16.250 34.013 1.00 80.50 217 LYS A N 1
ATOM 1712 C CA . LYS A 1 217 ? -27.612 16.323 34.317 1.00 80.50 217 LYS A CA 1
ATOM 1713 C C . LYS A 1 217 ? -28.065 15.407 35.467 1.00 80.50 217 LYS A C 1
ATOM 1715 O O . LYS A 1 217 ? -29.251 15.410 35.779 1.00 80.50 217 LYS A O 1
ATOM 1720 N N . LYS A 1 218 ? -27.154 14.667 36.120 1.00 76.38 218 LYS A N 1
ATOM 1721 C CA . LYS A 1 218 ? -27.454 13.671 37.174 1.00 76.38 218 LYS A CA 1
ATOM 1722 C C . LYS A 1 218 ? -28.443 12.569 36.734 1.00 76.38 218 LYS A C 1
ATOM 1724 O O . LYS A 1 218 ? -29.295 12.165 37.521 1.00 76.38 218 LYS A O 1
ATOM 1729 N N . ALA A 1 219 ? -28.337 12.094 35.493 1.00 70.38 219 ALA A N 1
ATOM 1730 C CA . ALA A 1 219 ? -29.139 10.971 34.990 1.00 70.38 219 ALA A CA 1
ATOM 1731 C C . ALA A 1 219 ? -28.762 9.631 35.667 1.00 70.38 219 ALA A C 1
ATOM 1733 O O . ALA A 1 219 ? -27.624 9.461 36.114 1.00 70.38 219 ALA A O 1
ATOM 1734 N N . SER A 1 220 ? -29.698 8.673 35.724 1.00 73.50 220 SER A N 1
ATOM 1735 C CA . SER A 1 220 ? -29.426 7.299 36.202 1.00 73.50 220 SER A CA 1
ATOM 1736 C C . SER A 1 220 ? -28.498 6.552 35.231 1.00 73.50 220 SER A C 1
ATOM 1738 O O . SER A 1 220 ? -28.523 6.807 34.028 1.00 73.50 220 SER A O 1
ATOM 1740 N N . ASN A 1 221 ? -27.708 5.588 35.715 1.00 68.25 221 ASN A N 1
ATOM 1741 C CA . ASN A 1 221 ? -26.829 4.759 34.876 1.00 68.25 221 ASN A CA 1
ATOM 1742 C C . ASN A 1 221 ? -27.596 4.033 33.752 1.00 68.25 221 ASN A C 1
ATOM 1744 O O . ASN A 1 221 ? -27.099 3.933 32.627 1.00 68.25 221 ASN A O 1
ATOM 1748 N N . SER A 1 222 ? -28.835 3.611 34.021 1.00 69.12 222 SER A N 1
ATOM 1749 C CA . SER A 1 222 ? -29.742 3.017 33.026 1.00 69.12 222 SER A CA 1
ATOM 1750 C C . SER A 1 222 ? -30.157 4.003 31.921 1.00 69.12 222 SER A C 1
ATOM 1752 O O . SER A 1 222 ? -30.213 3.645 30.744 1.00 69.12 222 SER A O 1
ATOM 1754 N N . GLU A 1 223 ? -30.378 5.269 32.277 1.00 75.00 223 GLU A N 1
ATOM 1755 C CA . GLU A 1 223 ? -30.740 6.350 31.357 1.00 75.00 223 GLU A CA 1
ATOM 1756 C C . GLU A 1 223 ? -29.533 6.793 30.514 1.00 75.00 223 GLU A C 1
ATOM 1758 O O . GLU A 1 223 ? -29.654 7.024 29.309 1.00 75.00 223 GLU A O 1
ATOM 1763 N N . ILE A 1 224 ? -28.338 6.819 31.119 1.00 74.44 224 ILE A N 1
ATOM 1764 C CA . ILE A 1 224 ? -27.070 7.045 30.414 1.00 74.44 224 ILE A CA 1
ATOM 1765 C C . ILE A 1 224 ? -26.863 5.946 29.360 1.00 74.44 224 ILE A C 1
ATOM 1767 O O . ILE A 1 224 ? -26.563 6.261 28.206 1.00 74.44 224 ILE A O 1
ATOM 1771 N N . TYR A 1 225 ? -27.079 4.673 29.716 1.00 73.19 225 TYR A N 1
ATOM 1772 C CA . TYR A 1 225 ? -27.011 3.555 28.769 1.00 73.19 225 TYR A CA 1
ATOM 1773 C C . TYR A 1 225 ? -28.057 3.674 27.653 1.00 73.19 225 TYR A C 1
ATOM 1775 O O . TYR A 1 225 ? -27.697 3.582 26.479 1.00 73.19 225 TYR A O 1
ATOM 1783 N N . GLY A 1 226 ? -29.322 3.940 27.994 1.00 74.56 226 GLY A N 1
ATOM 1784 C CA . GLY A 1 226 ? -30.403 4.085 27.013 1.00 74.56 226 GLY A CA 1
ATOM 1785 C C . GLY A 1 226 ? -30.123 5.187 25.988 1.00 74.56 226 GLY A C 1
ATOM 1786 O O . GLY A 1 226 ? -30.325 4.989 24.789 1.00 74.56 226 GLY A O 1
ATOM 1787 N N . MET A 1 227 ? -29.558 6.315 26.427 1.00 73.25 227 MET A N 1
ATOM 1788 C CA . MET A 1 227 ? -29.180 7.414 25.536 1.00 73.25 227 MET A CA 1
ATOM 1789 C C . MET A 1 227 ? -27.954 7.076 24.671 1.00 73.25 227 MET A C 1
ATOM 1791 O O . MET A 1 227 ? -27.934 7.384 23.479 1.00 73.25 227 MET A O 1
ATOM 1795 N N . MET A 1 228 ? -26.948 6.386 25.223 1.00 71.38 228 MET A N 1
ATOM 1796 C CA . MET A 1 228 ? -25.798 5.899 24.443 1.00 71.38 228 MET A CA 1
ATOM 1797 C C . MET A 1 228 ? -26.211 4.861 23.394 1.00 71.38 228 MET A C 1
ATOM 1799 O O . MET A 1 228 ? -25.708 4.887 22.268 1.00 71.38 228 MET A O 1
ATOM 1803 N N . GLN A 1 229 ? -27.143 3.974 23.741 1.00 72.38 229 GLN A N 1
ATOM 1804 C CA . GLN A 1 229 ? -27.711 2.985 22.834 1.00 72.38 229 GLN A CA 1
ATOM 1805 C C . GLN A 1 229 ? -28.511 3.664 21.718 1.00 72.38 229 GLN A C 1
ATOM 1807 O O . GLN A 1 229 ? -28.277 3.368 20.546 1.00 72.38 229 GLN A O 1
ATOM 1812 N N . ALA A 1 230 ? -29.379 4.622 22.058 1.00 75.69 230 ALA A N 1
ATOM 1813 C CA . ALA A 1 230 ? -30.138 5.403 21.083 1.00 75.69 230 ALA A CA 1
ATOM 1814 C C . ALA A 1 230 ? -29.217 6.153 20.108 1.00 75.69 230 ALA A C 1
ATOM 1816 O O . ALA A 1 230 ? -29.418 6.077 18.899 1.00 75.69 230 ALA A O 1
ATOM 1817 N N . LEU A 1 231 ? -28.144 6.780 20.604 1.00 74.38 231 LEU A N 1
ATOM 1818 C CA . LEU A 1 231 ? -27.140 7.438 19.760 1.00 74.38 231 LEU A CA 1
ATOM 1819 C C . LEU A 1 231 ? -26.372 6.459 18.869 1.00 74.38 231 LEU A C 1
ATOM 1821 O O . LEU A 1 231 ? -26.024 6.798 17.738 1.00 74.38 231 LEU A O 1
ATOM 1825 N N . CYS A 1 232 ? -26.078 5.253 19.359 1.00 69.00 232 CYS A N 1
ATOM 1826 C CA . CYS A 1 232 ? -25.443 4.207 18.559 1.00 69.00 232 CYS A CA 1
ATOM 1827 C C . CYS A 1 232 ? -26.341 3.794 17.384 1.00 69.00 232 CYS A C 1
ATOM 1829 O O . CYS A 1 232 ? -25.875 3.717 16.247 1.00 69.00 232 CYS A O 1
ATOM 1831 N N . ILE A 1 233 ? -27.635 3.605 17.661 1.00 73.69 233 ILE A N 1
ATOM 1832 C CA . ILE A 1 233 ? -28.658 3.239 16.676 1.00 73.69 233 ILE A CA 1
ATOM 1833 C C . ILE A 1 233 ? -28.866 4.376 15.663 1.00 73.69 233 ILE A C 1
ATOM 1835 O O . ILE A 1 233 ? -28.833 4.138 14.456 1.00 73.69 233 ILE A O 1
ATOM 1839 N N . GLU A 1 234 ? -28.988 5.623 16.129 1.00 74.88 234 GLU A N 1
ATOM 1840 C CA . GLU A 1 234 ? -29.138 6.804 15.270 1.00 74.88 234 GLU A CA 1
ATOM 1841 C C . GLU A 1 234 ? -27.929 6.987 14.341 1.00 74.88 234 GLU A C 1
ATOM 1843 O O . GLU A 1 234 ? -28.070 7.233 13.142 1.00 74.88 234 GLU A O 1
ATOM 1848 N N . MET A 1 235 ? -26.711 6.814 14.860 1.00 68.19 235 MET A N 1
ATOM 1849 C CA . MET A 1 235 ? -25.502 6.930 14.043 1.00 68.19 235 MET A CA 1
ATOM 1850 C C . MET A 1 235 ? -25.366 5.831 12.990 1.00 68.19 235 MET A C 1
ATOM 1852 O O . MET A 1 235 ? -24.734 6.069 11.953 1.00 68.19 235 MET A O 1
ATOM 1856 N N . ASP A 1 236 ? -25.924 4.647 13.239 1.00 67.69 236 ASP A N 1
ATOM 1857 C CA . ASP A 1 236 ? -25.873 3.536 12.295 1.00 67.69 236 ASP A CA 1
ATOM 1858 C C . ASP A 1 236 ? -26.946 3.607 11.194 1.00 67.69 236 ASP A C 1
ATOM 1860 O O . ASP A 1 236 ? -26.758 2.947 10.171 1.00 67.69 236 ASP A O 1
ATOM 1864 N N . ASN A 1 237 ? -27.956 4.490 11.314 1.00 61.88 237 ASN A N 1
ATOM 1865 C CA . ASN A 1 237 ? -28.976 4.782 10.286 1.00 61.88 237 ASN A CA 1
ATOM 1866 C C . ASN A 1 237 ? -29.538 3.513 9.609 1.00 61.88 237 ASN A C 1
ATOM 1868 O O . ASN A 1 237 ? -29.574 3.422 8.379 1.00 61.88 237 ASN A O 1
ATOM 1872 N N . ASP A 1 238 ? -29.917 2.501 10.393 1.00 57.06 238 ASP A N 1
ATOM 1873 C CA . ASP A 1 238 ? -30.284 1.183 9.872 1.00 57.06 238 ASP A CA 1
ATOM 1874 C C . ASP A 1 238 ? -31.528 0.608 10.565 1.00 57.06 238 ASP A C 1
ATOM 1876 O O . ASP A 1 238 ? -31.640 0.741 11.780 1.00 57.06 238 ASP A O 1
ATOM 1880 N N . PRO A 1 239 ? -32.450 -0.061 9.844 1.00 49.12 239 PRO A N 1
ATOM 1881 C CA . PRO A 1 239 ? -33.692 -0.566 10.432 1.00 49.12 239 PRO A CA 1
ATOM 1882 C C . PRO A 1 239 ? -33.543 -1.888 11.212 1.00 49.12 239 PRO A C 1
ATOM 1884 O O . PRO A 1 239 ? -34.490 -2.307 11.875 1.00 49.12 239 PRO A O 1
ATOM 1887 N N . ASN A 1 240 ? -32.382 -2.559 11.168 1.00 53.84 240 ASN A N 1
ATOM 1888 C CA . ASN A 1 240 ? -32.141 -3.811 11.898 1.00 53.84 240 ASN A CA 1
ATOM 1889 C C . ASN A 1 240 ? -31.531 -3.555 13.286 1.00 53.84 240 ASN A C 1
ATOM 1891 O O . ASN A 1 240 ? -30.330 -3.697 13.510 1.00 53.84 240 ASN A O 1
ATOM 1895 N N . ASN A 1 241 ? -32.397 -3.229 14.244 1.00 54.53 241 ASN A N 1
ATOM 1896 C CA . ASN A 1 241 ? -32.021 -2.923 15.629 1.00 54.53 241 ASN A CA 1
ATOM 1897 C C . ASN A 1 241 ? -31.486 -4.138 16.418 1.00 54.53 241 ASN A C 1
ATOM 1899 O O . ASN A 1 241 ? -30.843 -3.973 17.449 1.00 54.53 241 ASN A O 1
ATOM 1903 N N . HIS A 1 242 ? -31.719 -5.367 15.947 1.00 54.28 242 HIS A N 1
ATOM 1904 C CA . HIS A 1 242 ? -31.469 -6.583 16.729 1.00 54.28 242 HIS A CA 1
ATOM 1905 C C . HIS A 1 242 ? -29.977 -6.943 16.893 1.00 54.28 242 HIS A C 1
ATOM 1907 O O . HIS A 1 242 ? -29.589 -7.477 17.931 1.00 54.28 242 HIS A O 1
ATOM 1913 N N . SER A 1 243 ? -29.117 -6.667 15.904 1.00 57.75 243 SER A N 1
ATOM 1914 C CA . SER A 1 243 ? -27.675 -6.970 16.011 1.00 57.75 243 SER A CA 1
ATOM 1915 C C . SER A 1 243 ? -26.964 -6.013 16.967 1.00 57.75 243 SER A C 1
ATOM 1917 O O . SER A 1 243 ? -26.185 -6.443 17.809 1.00 57.75 243 SER A O 1
ATOM 1919 N N . VAL A 1 244 ? -27.297 -4.723 16.891 1.00 59.78 244 VAL A N 1
ATOM 1920 C CA . VAL A 1 244 ? -26.737 -3.678 17.756 1.00 59.78 244 VAL A CA 1
ATOM 1921 C C . VAL A 1 244 ? -27.160 -3.885 19.212 1.00 59.78 244 VAL A C 1
ATOM 1923 O O . VAL A 1 244 ? -26.342 -3.708 20.107 1.00 59.78 244 VAL A O 1
ATOM 1926 N N . VAL A 1 245 ? -28.408 -4.302 19.454 1.00 59.91 245 VAL A N 1
ATOM 1927 C CA . VAL A 1 245 ? -28.920 -4.594 20.805 1.00 59.91 245 VAL A CA 1
ATOM 1928 C C . VAL A 1 245 ? -28.191 -5.777 21.444 1.00 59.91 245 VAL A C 1
ATOM 1930 O O . VAL A 1 245 ? -27.798 -5.667 22.598 1.00 59.91 245 VAL A O 1
ATOM 1933 N N . LYS A 1 246 ? -27.948 -6.858 20.692 1.00 62.03 246 LYS A N 1
ATOM 1934 C CA . LYS A 1 246 ? -27.213 -8.036 21.181 1.00 62.03 246 LYS A CA 1
ATOM 1935 C C . LYS A 1 246 ? -25.728 -7.745 21.439 1.00 62.03 246 LYS A C 1
ATOM 1937 O O . LYS A 1 246 ? -25.137 -8.290 22.356 1.00 62.03 246 LYS A O 1
ATOM 1942 N N . GLU A 1 247 ? -25.114 -6.871 20.642 1.00 61.62 247 GLU A N 1
ATOM 1943 C CA . GLU A 1 247 ? -23.704 -6.484 20.812 1.00 61.62 247 GLU A CA 1
ATOM 1944 C C . GLU A 1 247 ? -23.481 -5.467 21.942 1.00 61.62 247 GLU A C 1
ATOM 1946 O O . GLU A 1 247 ? -22.403 -5.424 22.526 1.00 61.62 247 GLU A O 1
ATOM 1951 N N . LEU A 1 248 ? -24.479 -4.632 22.253 1.00 65.94 248 LEU A N 1
ATOM 1952 C CA . LEU A 1 248 ? -24.434 -3.728 23.408 1.00 65.94 248 LEU A CA 1
ATOM 1953 C C . LEU A 1 248 ? -24.956 -4.389 24.694 1.00 65.94 248 LEU A C 1
ATOM 1955 O O . LEU A 1 248 ? -25.026 -3.706 25.716 1.00 65.94 248 LEU A O 1
ATOM 1959 N N . GLU A 1 249 ? -25.322 -5.672 24.662 1.00 65.38 249 GLU A N 1
ATOM 1960 C CA . GLU A 1 249 ? -25.801 -6.435 25.821 1.00 65.38 249 GLU A CA 1
ATOM 1961 C C . GLU A 1 249 ? -24.686 -6.598 26.867 1.00 65.38 249 GLU A C 1
ATOM 1963 O O . GLU A 1 249 ? -24.901 -6.289 28.032 1.00 65.38 249 GLU A O 1
ATOM 1968 N N . ASP A 1 250 ? -23.447 -6.863 26.439 1.00 64.88 250 ASP A N 1
ATOM 1969 C CA . ASP A 1 250 ? -22.280 -6.897 27.338 1.00 64.88 250 ASP A CA 1
ATOM 1970 C C . ASP A 1 250 ? -22.013 -5.533 28.007 1.00 64.88 250 ASP A C 1
ATOM 1972 O O . ASP A 1 250 ? -21.661 -5.446 29.187 1.00 64.88 250 ASP A O 1
ATOM 1976 N N . LEU A 1 251 ? -22.216 -4.435 27.264 1.00 66.31 251 LEU A N 1
ATOM 1977 C CA . LEU A 1 251 ? -22.115 -3.075 27.805 1.00 66.31 251 LEU A CA 1
ATOM 1978 C C . LEU A 1 251 ? -23.284 -2.768 28.758 1.00 66.31 251 LEU A C 1
ATOM 1980 O O . LEU A 1 251 ? -23.096 -2.048 29.737 1.00 66.31 251 LEU A O 1
ATOM 1984 N N . LYS A 1 252 ? -24.474 -3.311 28.480 1.00 67.50 252 LYS A N 1
ATOM 1985 C CA . LYS A 1 252 ? -25.680 -3.176 29.306 1.00 67.50 252 LYS A CA 1
ATOM 1986 C C . LYS A 1 252 ? -25.482 -3.849 30.651 1.00 67.50 252 LYS A C 1
ATOM 1988 O O . LYS A 1 252 ? -25.656 -3.207 31.680 1.00 67.50 252 LYS A O 1
ATOM 1993 N N . ASP A 1 253 ? -25.073 -5.111 30.623 1.00 63.66 253 ASP A N 1
ATOM 1994 C CA . ASP A 1 253 ? -24.863 -5.924 31.811 1.00 63.66 253 ASP A CA 1
ATOM 1995 C C . ASP A 1 253 ? -23.762 -5.320 32.675 1.00 63.66 253 ASP A C 1
ATOM 1997 O O . ASP A 1 253 ? -23.895 -5.270 33.890 1.00 63.66 253 ASP A O 1
ATOM 2001 N N . PHE A 1 254 ? -22.705 -4.761 32.082 1.00 64.25 254 PHE A N 1
ATOM 2002 C CA . PHE A 1 254 ? -21.671 -4.075 32.855 1.00 64.25 254 PHE A CA 1
ATOM 2003 C C . PHE A 1 254 ? -22.163 -2.769 33.508 1.00 64.25 254 PHE A C 1
ATOM 2005 O O . PHE A 1 254 ? -21.846 -2.509 34.668 1.00 64.25 254 PHE A O 1
ATOM 2012 N N . VAL A 1 255 ? -22.934 -1.944 32.788 1.00 65.31 255 VAL A N 1
ATOM 2013 C CA . VAL A 1 255 ? -23.466 -0.678 33.328 1.00 65.31 255 VAL A CA 1
ATOM 2014 C C . VAL A 1 255 ? -24.533 -0.925 34.405 1.00 65.31 255 VAL A C 1
ATOM 2016 O O . VAL A 1 255 ? -24.572 -0.182 35.384 1.00 65.31 255 VAL A O 1
ATOM 2019 N N . LEU A 1 256 ? -25.350 -1.975 34.261 1.00 64.88 256 LEU A N 1
ATOM 2020 C CA . LEU A 1 256 ? -26.393 -2.355 35.223 1.00 64.88 256 LEU A CA 1
ATOM 2021 C C . LEU A 1 256 ? -25.839 -3.135 36.428 1.00 64.88 256 LEU A C 1
ATOM 2023 O O . LEU A 1 256 ? -26.229 -2.860 37.555 1.00 64.88 256 LEU A O 1
ATOM 2027 N N . ASN A 1 257 ? -24.867 -4.038 36.248 1.00 59.38 257 ASN A N 1
ATOM 2028 C CA . ASN A 1 257 ? -24.260 -4.793 37.360 1.00 59.38 257 ASN A CA 1
ATOM 2029 C C . ASN A 1 257 ? -23.400 -3.921 38.298 1.00 59.38 257 ASN A C 1
ATOM 2031 O O . ASN A 1 257 ? -22.994 -4.382 39.367 1.00 59.38 257 ASN A O 1
ATOM 2035 N N . GLY A 1 258 ? -23.123 -2.666 37.927 1.00 53.09 258 GLY A N 1
ATOM 2036 C CA . GLY A 1 258 ? -22.593 -1.652 38.842 1.00 53.09 258 GLY A CA 1
ATOM 2037 C C . GLY A 1 258 ? -23.610 -1.165 39.886 1.00 53.09 258 GLY A C 1
ATOM 2038 O O . GLY A 1 258 ? -23.201 -0.553 40.869 1.00 53.09 258 GLY A O 1
ATOM 2039 N N . GLU A 1 259 ? -24.908 -1.436 39.699 1.00 45.72 259 GLU A N 1
ATOM 2040 C CA . GLU A 1 259 ? -25.970 -1.119 40.667 1.00 45.72 259 GLU A CA 1
ATOM 2041 C C . GLU A 1 259 ? -26.131 -2.212 41.743 1.00 45.72 259 GLU A C 1
ATOM 2043 O O . GLU A 1 259 ? -26.473 -1.892 42.879 1.00 45.72 259 GLU A O 1
ATOM 2048 N N . ASP A 1 260 ? -25.814 -3.476 41.433 1.00 41.69 260 ASP A N 1
ATOM 2049 C CA . ASP A 1 260 ? -26.167 -4.637 42.278 1.00 41.69 260 ASP A CA 1
ATOM 2050 C C . ASP A 1 260 ? -25.091 -5.078 43.291 1.00 41.69 260 ASP A C 1
ATOM 2052 O O . ASP A 1 260 ? -25.316 -5.974 44.108 1.00 41.69 260 ASP A O 1
ATOM 2056 N N . LYS A 1 261 ? -23.910 -4.448 43.297 1.00 37.41 261 LYS A N 1
ATOM 2057 C CA . LYS A 1 261 ? -22.893 -4.679 44.338 1.00 37.41 261 LYS A CA 1
ATOM 2058 C C . LYS A 1 261 ? -22.802 -3.478 45.263 1.00 37.41 261 LYS A C 1
ATOM 2060 O O . LYS A 1 261 ? -21.999 -2.572 45.059 1.00 37.41 261 LYS A O 1
ATOM 2065 N N . GLY A 1 262 ? -23.614 -3.515 46.316 1.00 41.06 262 GLY A N 1
ATOM 2066 C CA . GLY A 1 262 ? -23.502 -2.642 47.480 1.00 41.06 262 GLY A CA 1
ATOM 2067 C C . GLY A 1 262 ? -22.224 -2.894 48.281 1.00 41.06 262 GLY A C 1
ATOM 2068 O O . GLY A 1 262 ? -22.301 -3.362 49.412 1.00 41.06 262 GLY A O 1
ATOM 2069 N N . ASP A 1 263 ? -21.056 -2.582 47.715 1.00 33.00 263 ASP A N 1
ATOM 2070 C CA . ASP A 1 263 ? -19.804 -2.606 48.464 1.00 33.00 263 ASP A CA 1
ATOM 2071 C C . ASP A 1 263 ? -18.884 -1.426 48.119 1.00 33.00 263 ASP A C 1
ATOM 2073 O O . ASP A 1 263 ? -18.818 -0.941 46.988 1.00 33.00 263 ASP A O 1
ATOM 2077 N N . ASN A 1 264 ? -18.209 -0.935 49.155 1.00 36.25 264 ASN A N 1
ATOM 2078 C CA . ASN A 1 264 ? -17.523 0.352 49.279 1.00 36.25 264 ASN A CA 1
ATOM 2079 C C . ASN A 1 264 ? -16.284 0.522 48.380 1.00 36.25 264 ASN A C 1
ATOM 2081 O O . ASN A 1 264 ? -15.180 0.741 48.869 1.00 36.25 264 ASN A O 1
ATOM 2085 N N . ASN A 1 265 ? -16.454 0.518 47.061 1.00 35.09 265 ASN A N 1
ATOM 2086 C CA . ASN A 1 265 ? -15.509 1.124 46.129 1.00 35.09 265 ASN A CA 1
ATOM 2087 C C . ASN A 1 265 ? -16.294 1.757 44.981 1.00 35.09 265 ASN A C 1
ATOM 2089 O O . ASN A 1 265 ? -16.709 1.074 44.051 1.00 35.09 265 ASN A O 1
ATOM 2093 N N . LYS A 1 266 ? -16.485 3.082 45.034 1.00 38.00 266 LYS A N 1
ATOM 2094 C CA . LYS A 1 266 ? -16.964 3.879 43.896 1.00 38.00 266 LYS A CA 1
ATOM 2095 C C . LYS A 1 266 ? -15.983 3.721 42.728 1.00 38.00 266 LYS A C 1
ATOM 2097 O O . LYS A 1 266 ? -15.083 4.540 42.555 1.00 38.00 266 LYS A O 1
ATOM 2102 N N . SER A 1 267 ? -16.155 2.697 41.900 1.00 45.47 267 SER A N 1
ATOM 2103 C CA . SER A 1 267 ? -15.661 2.735 40.530 1.00 45.47 267 SER A CA 1
ATOM 2104 C C . SER A 1 267 ? -16.564 3.706 39.779 1.00 45.47 267 SER A C 1
ATOM 2106 O O . SER A 1 267 ? -17.583 3.316 39.212 1.00 45.47 267 SER A O 1
ATOM 2108 N N . THR A 1 268 ? -16.243 4.998 39.864 1.00 53.06 268 THR A N 1
ATOM 2109 C CA . THR A 1 268 ? -16.854 6.035 39.030 1.00 53.06 268 THR A CA 1
ATOM 2110 C C . THR A 1 268 ? -16.860 5.527 37.591 1.00 53.06 268 THR A C 1
ATOM 2112 O O . THR A 1 268 ? -15.820 5.096 37.089 1.00 53.06 268 THR A O 1
ATOM 2115 N N . PHE A 1 269 ? -18.031 5.507 36.950 1.00 60.41 269 PHE A N 1
ATOM 2116 C CA . PHE A 1 269 ? -18.147 5.154 35.540 1.00 60.41 269 PHE A CA 1
ATOM 2117 C C . PHE A 1 269 ? -17.314 6.152 34.734 1.00 60.41 269 PHE A C 1
ATOM 2119 O O . PHE A 1 269 ? -17.772 7.251 34.444 1.00 60.41 269 PHE A O 1
ATOM 2126 N N . ASP A 1 270 ? -16.069 5.787 34.426 1.00 64.75 270 ASP A N 1
ATOM 2127 C CA . ASP A 1 270 ? -15.209 6.545 33.525 1.00 64.75 270 ASP A CA 1
ATOM 2128 C C . ASP A 1 270 ? -15.675 6.258 32.097 1.00 64.75 270 ASP A C 1
ATOM 2130 O O . ASP A 1 270 ? -15.379 5.174 31.571 1.00 64.75 270 ASP A O 1
ATOM 2134 N N . PRO A 1 271 ? -16.390 7.183 31.433 1.00 65.44 271 PRO A N 1
ATOM 2135 C CA . PRO A 1 271 ? -17.013 6.894 30.145 1.00 65.44 271 PRO A CA 1
ATOM 2136 C C . PRO A 1 271 ? -15.957 6.528 29.101 1.00 65.44 271 PRO A C 1
ATOM 2138 O O . PRO A 1 271 ? -16.167 5.670 28.251 1.00 65.44 271 PRO A O 1
ATOM 2141 N N . GLU A 1 272 ? -14.771 7.126 29.201 1.00 65.19 272 GLU A N 1
ATOM 2142 C CA . GLU A 1 272 ? -13.689 6.909 28.248 1.00 65.19 272 GLU A CA 1
ATOM 2143 C C . GLU A 1 272 ? -13.117 5.489 28.271 1.00 65.19 272 GLU A C 1
ATOM 2145 O O . GLU A 1 272 ? -12.843 4.940 27.208 1.00 65.19 272 GLU A O 1
ATOM 2150 N N . LYS A 1 273 ? -12.946 4.880 29.450 1.00 68.69 273 LYS A N 1
ATOM 2151 C CA . LYS A 1 273 ? -12.309 3.558 29.582 1.00 68.69 273 LYS A CA 1
ATOM 2152 C C . LYS A 1 273 ? -13.298 2.418 29.331 1.00 68.69 273 LYS A C 1
ATOM 2154 O O . LYS A 1 273 ? -12.948 1.402 28.729 1.00 68.69 273 LYS A O 1
ATOM 2159 N N . HIS A 1 274 ? -14.543 2.601 29.766 1.00 67.31 274 HIS A N 1
ATOM 2160 C CA . HIS A 1 274 ? -15.573 1.569 29.683 1.00 67.31 274 HIS A CA 1
ATOM 2161 C C . HIS A 1 274 ? -16.173 1.465 28.275 1.00 67.31 274 HIS A C 1
ATOM 2163 O O . HIS A 1 274 ? -16.331 0.358 27.767 1.00 67.31 274 HIS A O 1
ATOM 2169 N N . ILE A 1 275 ? -16.393 2.591 27.584 1.00 67.56 275 ILE A N 1
ATOM 2170 C CA . ILE A 1 275 ? -16.887 2.579 26.195 1.00 67.56 275 ILE A CA 1
ATOM 2171 C C . ILE A 1 275 ? -15.847 1.949 25.252 1.00 67.56 275 ILE A C 1
ATOM 2173 O O . ILE A 1 275 ? -16.209 1.217 24.335 1.00 67.56 275 ILE A O 1
ATOM 2177 N N . ASP A 1 276 ? -14.548 2.165 25.485 1.00 66.00 276 ASP A N 1
ATOM 2178 C CA . ASP A 1 276 ? -13.489 1.639 24.609 1.00 66.00 276 ASP A CA 1
ATOM 2179 C C . ASP A 1 276 ? -13.387 0.105 24.592 1.00 66.00 276 ASP A C 1
ATOM 2181 O O . ASP A 1 276 ? -12.984 -0.463 23.565 1.00 66.00 276 ASP A O 1
ATOM 2185 N N . THR A 1 277 ? -13.763 -0.538 25.703 1.00 64.38 277 THR A N 1
ATOM 2186 C CA . THR A 1 277 ? -13.634 -1.988 25.921 1.00 64.38 277 THR A CA 1
ATOM 2187 C C . THR A 1 277 ? -14.732 -2.775 25.207 1.00 64.38 277 THR A C 1
ATOM 2189 O O . THR A 1 277 ? -14.447 -3.816 24.624 1.00 64.38 277 THR A O 1
ATOM 2192 N N . TYR A 1 278 ? -15.960 -2.248 25.186 1.00 63.41 278 TYR A N 1
ATOM 2193 C CA . TYR A 1 278 ? -17.134 -2.971 24.680 1.00 63.41 278 TYR A CA 1
ATOM 2194 C C . TYR A 1 278 ? -17.660 -2.456 23.337 1.00 63.41 278 TYR A C 1
ATOM 2196 O O . TYR A 1 278 ? -18.615 -3.010 22.806 1.00 63.41 278 TYR A O 1
ATOM 2204 N N . LEU A 1 279 ? -17.076 -1.397 22.761 1.00 67.44 279 LEU A N 1
ATOM 2205 C CA . LEU A 1 279 ? -17.557 -0.873 21.485 1.00 67.44 279 LEU A CA 1
ATOM 2206 C C . LEU A 1 279 ? -17.129 -1.780 20.311 1.00 67.44 279 LEU A C 1
ATOM 2208 O O . LEU A 1 279 ? -15.926 -1.827 20.004 1.00 67.44 279 LEU A O 1
ATOM 2212 N N . PRO A 1 280 ? -18.075 -2.438 19.607 1.00 63.59 280 PRO A N 1
ATOM 2213 C CA . PRO A 1 280 ? -17.754 -3.291 18.472 1.00 63.59 280 PRO A CA 1
ATOM 2214 C C . PRO A 1 280 ? -17.173 -2.460 17.326 1.00 63.59 280 PRO A C 1
ATOM 2216 O O . PRO A 1 280 ? -17.630 -1.356 17.006 1.00 63.59 280 PRO A O 1
ATOM 2219 N N . VAL A 1 281 ? -16.139 -2.998 16.684 1.00 63.91 281 VAL A N 1
ATOM 2220 C CA . VAL A 1 281 ? -15.501 -2.352 15.538 1.00 63.91 281 VAL A CA 1
ATOM 2221 C C . VAL A 1 281 ? -16.347 -2.629 14.301 1.00 63.91 281 VAL A C 1
ATOM 2223 O O . VAL A 1 281 ? -16.339 -3.733 13.774 1.00 63.91 281 VAL A O 1
ATOM 2226 N N . ARG A 1 282 ? -17.082 -1.618 13.829 1.00 65.50 282 ARG A N 1
ATOM 2227 C CA . ARG A 1 282 ? -17.822 -1.688 12.560 1.00 65.50 282 ARG A CA 1
ATOM 2228 C C . ARG A 1 282 ? -17.096 -0.903 11.475 1.00 65.50 282 ARG A C 1
ATOM 2230 O O . ARG A 1 282 ? -16.597 0.196 11.716 1.00 65.50 282 ARG A O 1
ATOM 2237 N N . VAL A 1 283 ? -17.101 -1.422 10.253 1.00 65.19 283 VAL A N 1
ATOM 2238 C CA . VAL A 1 283 ? -16.615 -0.701 9.068 1.00 65.19 283 VAL A CA 1
ATOM 2239 C C . VAL A 1 283 ? -17.797 -0.036 8.364 1.00 65.19 283 VAL A C 1
ATOM 2241 O O . VAL A 1 283 ? -18.856 -0.637 8.193 1.00 65.19 283 VAL A O 1
ATOM 2244 N N . LYS A 1 284 ? -17.647 1.225 7.937 1.00 68.31 284 LYS A N 1
ATOM 2245 C CA . LYS A 1 284 ? -18.594 1.833 6.993 1.00 68.31 284 LYS A CA 1
ATOM 2246 C C . LYS A 1 284 ? -18.149 1.466 5.584 1.00 68.31 284 LYS A C 1
ATOM 2248 O O . LYS A 1 284 ? -17.153 1.989 5.105 1.00 68.31 284 LYS A O 1
ATOM 2253 N N . GLU A 1 285 ? -18.882 0.590 4.914 1.00 71.50 285 GLU A N 1
ATOM 2254 C CA . GLU A 1 285 ? -18.594 0.253 3.520 1.00 71.50 285 GLU A CA 1
ATOM 2255 C C . GLU A 1 285 ? -18.863 1.469 2.620 1.00 71.50 285 GLU A C 1
ATOM 2257 O O . GLU A 1 285 ? -20.012 1.876 2.426 1.00 71.50 285 GLU A O 1
ATOM 2262 N N . GLN A 1 286 ? -17.804 2.076 2.081 1.00 76.31 286 GLN A N 1
ATOM 2263 C CA . GLN A 1 286 ? -17.889 3.266 1.233 1.00 76.31 286 GLN A CA 1
ATOM 2264 C C . GLN A 1 286 ? -17.308 2.994 -0.154 1.00 76.31 286 GLN A C 1
ATOM 2266 O O . GLN A 1 286 ? -16.165 2.571 -0.280 1.00 76.31 286 GLN A O 1
ATOM 2271 N N . ARG A 1 287 ? -18.071 3.326 -1.206 1.00 82.06 287 ARG A N 1
ATOM 2272 C CA . ARG A 1 287 ? -17.598 3.275 -2.605 1.00 82.06 287 ARG A CA 1
ATOM 2273 C C . ARG A 1 287 ? -16.778 4.508 -3.005 1.00 82.06 287 ARG A C 1
ATOM 2275 O O . ARG A 1 287 ? -15.930 4.432 -3.885 1.00 82.06 287 ARG A O 1
ATOM 2282 N N . VAL A 1 288 ? -17.013 5.637 -2.333 1.00 85.25 288 VAL A N 1
ATOM 2283 C CA . VAL A 1 288 ? -16.403 6.937 -2.658 1.00 85.25 288 VAL A CA 1
ATOM 2284 C C . VAL A 1 288 ? -14.901 6.954 -2.373 1.00 85.25 288 VAL A C 1
ATOM 2286 O O . VAL A 1 288 ? -14.158 7.567 -3.126 1.00 85.25 288 VAL A O 1
ATOM 2289 N N . SER A 1 289 ? -14.435 6.259 -1.329 1.00 85.94 289 SER A N 1
ATOM 2290 C CA . SER A 1 289 ? -13.006 6.230 -0.989 1.00 85.94 289 SER A CA 1
ATOM 2291 C C . SER A 1 289 ? -12.173 5.606 -2.111 1.00 85.94 289 SER A C 1
ATOM 2293 O O . SER A 1 289 ? -11.210 6.226 -2.554 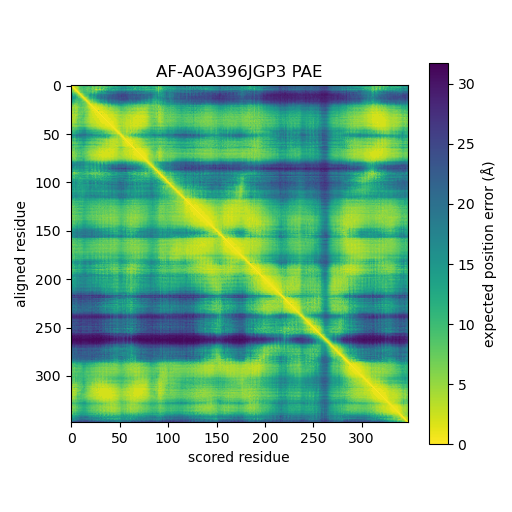1.00 85.94 289 SER A O 1
ATOM 2295 N N . ASN A 1 290 ? -12.593 4.446 -2.627 1.00 85.50 290 ASN A N 1
ATOM 2296 C CA . ASN A 1 290 ? -11.901 3.778 -3.731 1.00 85.50 290 ASN A CA 1
ATOM 2297 C C . ASN A 1 290 ? -11.979 4.613 -5.016 1.00 85.50 290 ASN A C 1
ATOM 2299 O O . ASN A 1 290 ? -10.973 4.780 -5.695 1.00 85.50 290 ASN A O 1
ATOM 2303 N N . LEU A 1 291 ? -13.140 5.215 -5.308 1.00 87.88 291 LEU A N 1
ATOM 2304 C CA . LEU A 1 291 ? -13.305 6.095 -6.469 1.00 87.88 291 LEU A CA 1
ATOM 2305 C C . LEU A 1 291 ? -12.375 7.318 -6.407 1.00 87.88 291 LEU A C 1
ATOM 2307 O O . LEU A 1 291 ? -11.729 7.647 -7.397 1.00 87.88 291 LEU A O 1
ATOM 2311 N N . LEU A 1 292 ? -12.281 7.974 -5.246 1.00 89.19 292 LEU A N 1
ATOM 2312 C CA . LEU A 1 292 ? -11.381 9.110 -5.040 1.00 89.19 292 LEU A CA 1
ATOM 2313 C C . LEU A 1 292 ? -9.915 8.695 -5.162 1.00 89.19 292 LEU A C 1
ATOM 2315 O O . LEU A 1 292 ? -9.143 9.413 -5.787 1.00 89.19 292 LEU A O 1
ATOM 2319 N N . GLN A 1 293 ? -9.529 7.542 -4.609 1.00 87.94 293 GLN A N 1
ATOM 2320 C CA . GLN A 1 293 ? -8.172 7.012 -4.762 1.00 87.94 293 GLN A CA 1
ATOM 2321 C C . GLN A 1 293 ? -7.830 6.787 -6.239 1.00 87.94 293 GLN A C 1
ATOM 2323 O O . GLN A 1 293 ? -6.806 7.285 -6.700 1.00 87.94 293 GLN A O 1
ATOM 2328 N N . SER A 1 294 ? -8.701 6.116 -6.9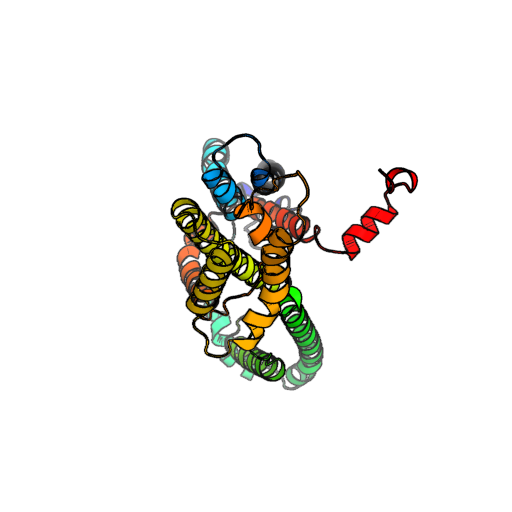99 1.00 88.25 294 SER A N 1
ATOM 2329 C CA . SER A 1 294 ? -8.505 5.903 -8.439 1.00 88.25 294 SER A CA 1
ATOM 2330 C C . SER A 1 294 ? -8.454 7.218 -9.221 1.00 88.25 294 SER A C 1
ATOM 2332 O O . SER A 1 294 ? -7.615 7.370 -10.106 1.00 88.25 294 SER A O 1
ATOM 2334 N N . LEU A 1 295 ? -9.295 8.195 -8.865 1.00 91.62 295 LEU A N 1
ATOM 2335 C CA . LEU A 1 295 ? -9.274 9.525 -9.473 1.00 91.62 295 LEU A CA 1
ATOM 2336 C C . LEU A 1 295 ? -7.948 10.245 -9.198 1.00 91.62 295 LEU A C 1
ATOM 2338 O O . LEU A 1 295 ? -7.350 10.785 -10.124 1.00 91.62 295 LEU A O 1
ATOM 2342 N N . PHE A 1 296 ? -7.453 10.220 -7.957 1.00 89.12 296 PHE A N 1
ATOM 2343 C CA . PHE A 1 296 ? -6.165 10.825 -7.607 1.00 89.12 296 PHE A CA 1
ATOM 2344 C C . PHE A 1 296 ? -4.986 10.132 -8.291 1.00 89.12 296 PHE A C 1
ATOM 2346 O O . PHE A 1 296 ? -4.057 10.818 -8.707 1.00 89.12 296 PHE A O 1
ATOM 2353 N N . VAL A 1 297 ? -5.030 8.808 -8.466 1.00 87.62 297 VAL A N 1
ATOM 2354 C CA . VAL A 1 297 ? -4.034 8.083 -9.272 1.00 87.62 297 VAL A CA 1
ATOM 2355 C C . VAL A 1 297 ? -4.097 8.529 -10.736 1.00 87.62 297 VAL A C 1
ATOM 2357 O O . VAL A 1 297 ? -3.055 8.785 -11.334 1.00 87.62 297 VAL A O 1
ATOM 2360 N N . GLY A 1 298 ? -5.295 8.718 -11.298 1.00 86.44 298 GLY A N 1
ATOM 2361 C CA . GLY A 1 298 ? -5.465 9.293 -12.637 1.00 86.44 298 GLY A CA 1
ATOM 2362 C C . GLY A 1 298 ? -4.896 10.713 -12.748 1.00 86.44 298 GLY A C 1
ATOM 2363 O O . GLY A 1 298 ? -4.179 11.025 -13.695 1.00 86.44 298 GLY A O 1
ATOM 2364 N N . VAL A 1 299 ? -5.129 11.558 -11.741 1.00 87.56 299 VAL A N 1
ATOM 2365 C CA . VAL A 1 299 ? -4.545 12.908 -11.662 1.00 87.56 299 VAL A CA 1
ATOM 2366 C C . VAL A 1 299 ? -3.018 12.854 -11.518 1.00 87.56 299 VAL A C 1
ATOM 2368 O O . VAL A 1 299 ? -2.316 13.687 -12.089 1.00 87.56 299 VAL A O 1
ATOM 2371 N N . ALA A 1 300 ? -2.475 11.851 -10.822 1.00 85.12 300 ALA A N 1
ATOM 2372 C CA . ALA A 1 300 ? -1.034 11.681 -10.652 1.00 85.12 300 ALA A CA 1
ATOM 2373 C C . ALA A 1 300 ? -0.297 11.436 -11.981 1.00 85.12 300 ALA A C 1
ATOM 2375 O O . ALA A 1 300 ? 0.871 11.808 -12.097 1.00 85.12 300 ALA A O 1
ATOM 2376 N N . VAL A 1 301 ? -0.977 10.915 -13.012 1.00 82.12 301 VAL A N 1
ATOM 2377 C CA . VAL A 1 301 ? -0.415 10.809 -14.373 1.00 82.12 301 VAL A CA 1
ATOM 2378 C C . VAL A 1 301 ? -0.063 12.192 -14.938 1.00 82.12 301 VAL A C 1
ATOM 2380 O O . VAL A 1 301 ? 0.972 12.355 -15.584 1.00 82.12 301 VAL A O 1
ATOM 2383 N N . PHE A 1 302 ? -0.850 13.229 -14.634 1.00 81.75 302 PHE A N 1
ATOM 2384 C CA . PHE A 1 302 ? -0.515 14.609 -15.007 1.00 81.75 302 PHE A CA 1
ATOM 2385 C C . PHE A 1 302 ? 0.619 15.189 -14.154 1.00 81.75 302 PHE A C 1
ATOM 2387 O O . PHE A 1 302 ? 1.377 16.031 -14.628 1.00 81.75 302 PHE A O 1
ATOM 2394 N N . ALA A 1 303 ? 0.786 14.703 -12.920 1.00 82.38 303 ALA A N 1
ATOM 2395 C CA . ALA A 1 303 ? 1.883 15.078 -12.028 1.00 82.38 303 ALA A CA 1
ATOM 2396 C C . ALA A 1 303 ? 3.210 14.353 -12.338 1.00 82.38 303 ALA A C 1
ATOM 2398 O O . ALA A 1 303 ? 4.213 14.596 -11.663 1.00 82.38 303 ALA A O 1
ATOM 2399 N N . MET A 1 304 ? 3.262 13.510 -13.377 1.00 79.75 304 MET A N 1
ATOM 2400 C CA . MET A 1 304 ? 4.476 12.800 -13.797 1.00 79.75 304 MET A CA 1
ATOM 2401 C C . MET A 1 304 ? 5.717 13.695 -13.961 1.00 79.75 304 MET A C 1
ATOM 2403 O O . MET A 1 304 ? 6.783 13.263 -13.525 1.00 79.75 304 MET A O 1
ATOM 2407 N N . PRO A 1 305 ? 5.648 14.937 -14.493 1.00 79.31 305 PRO A N 1
ATOM 2408 C CA . PRO A 1 305 ? 6.815 15.821 -14.561 1.00 79.31 305 PRO A CA 1
ATOM 2409 C C . PRO A 1 305 ? 7.445 16.106 -13.192 1.00 79.31 305 PRO A C 1
ATOM 2411 O O . PRO A 1 305 ? 8.667 16.139 -13.078 1.00 79.31 305 PRO A O 1
ATOM 2414 N N . ALA A 1 306 ? 6.625 16.248 -12.146 1.00 79.94 306 ALA A N 1
ATOM 2415 C CA . ALA A 1 306 ? 7.102 16.424 -10.779 1.00 79.94 306 ALA A CA 1
ATOM 2416 C C . ALA A 1 306 ? 7.634 15.106 -10.191 1.00 79.94 306 ALA A C 1
ATOM 2418 O O . ALA A 1 306 ? 8.655 15.101 -9.511 1.00 79.94 306 ALA A O 1
ATOM 2419 N N . ILE A 1 307 ? 7.001 13.968 -10.496 1.00 80.00 307 ILE A N 1
ATOM 2420 C CA . ILE A 1 307 ? 7.443 12.645 -10.018 1.00 80.00 307 ILE A CA 1
ATOM 2421 C C . ILE A 1 307 ? 8.815 12.270 -10.605 1.00 80.00 307 ILE A C 1
ATOM 2423 O O . ILE A 1 307 ? 9.656 11.724 -9.892 1.00 80.00 307 ILE A O 1
ATOM 2427 N N . LYS A 1 308 ? 9.102 12.639 -11.863 1.00 78.06 308 LYS A N 1
ATOM 2428 C CA . LYS A 1 308 ? 10.432 12.457 -12.485 1.00 78.06 308 LYS A CA 1
ATOM 2429 C C . LYS A 1 308 ? 11.556 13.189 -11.745 1.00 78.06 308 LYS A C 1
ATOM 2431 O O . LYS A 1 308 ? 12.725 12.856 -11.915 1.00 78.06 308 LYS A O 1
ATOM 2436 N N . MET A 1 309 ? 11.235 14.195 -10.932 1.00 78.00 309 MET A N 1
ATOM 2437 C CA . MET A 1 309 ? 12.232 14.926 -10.145 1.00 78.00 309 MET A CA 1
ATOM 2438 C C . MET A 1 309 ? 12.747 14.120 -8.947 1.00 78.00 309 MET A C 1
ATOM 2440 O O . MET A 1 309 ? 13.786 14.474 -8.390 1.00 78.00 309 MET A O 1
ATOM 2444 N N . ILE A 1 310 ? 12.060 13.039 -8.566 1.00 83.38 310 ILE A N 1
ATOM 2445 C CA . ILE A 1 310 ? 12.430 12.197 -7.429 1.00 83.38 310 ILE A CA 1
ATOM 2446 C C . ILE A 1 310 ? 13.669 11.351 -7.788 1.00 83.38 310 ILE A C 1
ATOM 2448 O O . ILE A 1 310 ? 13.674 10.659 -8.815 1.00 83.38 310 ILE A O 1
ATOM 2452 N N . PRO A 1 311 ? 14.729 11.372 -6.957 1.00 82.50 311 PRO A N 1
ATOM 2453 C CA . PRO A 1 311 ? 15.880 10.491 -7.120 1.00 82.50 311 PRO A CA 1
ATOM 2454 C C . PRO A 1 311 ? 15.500 9.014 -6.975 1.00 82.50 311 PRO A C 1
ATOM 2456 O O . PRO A 1 311 ? 14.751 8.640 -6.068 1.00 82.50 311 PRO A O 1
ATOM 2459 N N . THR A 1 312 ? 16.079 8.141 -7.801 1.00 82.62 312 THR A N 1
ATOM 2460 C CA . THR A 1 312 ? 15.850 6.687 -7.708 1.00 82.62 312 THR A CA 1
ATOM 2461 C C . THR A 1 312 ? 16.320 6.109 -6.375 1.00 82.62 312 THR A C 1
ATOM 2463 O O . THR A 1 312 ? 15.721 5.167 -5.861 1.00 82.62 312 THR A O 1
ATOM 2466 N N . SER A 1 313 ? 17.338 6.715 -5.768 1.00 84.25 313 SER A N 1
ATOM 2467 C CA . SER A 1 313 ? 17.888 6.328 -4.468 1.00 84.25 313 SER A CA 1
ATOM 2468 C C . SER A 1 313 ? 16.890 6.491 -3.322 1.00 84.25 313 SER A C 1
ATOM 2470 O O . SER A 1 313 ? 16.779 5.631 -2.449 1.00 84.25 313 SER A O 1
ATOM 2472 N N . VAL A 1 314 ? 16.091 7.560 -3.357 1.00 86.44 314 VAL A N 1
ATOM 2473 C CA . VAL A 1 314 ? 15.000 7.789 -2.399 1.00 86.44 314 VAL A CA 1
ATOM 2474 C C . VAL A 1 314 ? 13.931 6.703 -2.572 1.00 86.44 314 VAL A C 1
ATOM 2476 O O . VAL A 1 314 ? 13.453 6.145 -1.589 1.00 86.44 314 VAL A O 1
ATOM 2479 N N . LEU A 1 315 ? 13.615 6.304 -3.808 1.00 86.31 315 LEU A N 1
ATOM 2480 C CA . LEU A 1 315 ? 12.667 5.212 -4.056 1.00 86.31 315 LEU A CA 1
ATOM 2481 C C . LEU A 1 315 ? 13.172 3.866 -3.513 1.00 86.31 315 LEU A C 1
ATOM 2483 O O . LEU A 1 315 ? 12.395 3.140 -2.897 1.00 86.31 315 LEU A O 1
ATOM 2487 N N . TRP A 1 316 ? 14.466 3.549 -3.649 1.00 86.94 316 TRP A N 1
ATOM 2488 C CA . TRP A 1 316 ? 15.047 2.343 -3.036 1.00 86.94 316 TRP A CA 1
ATOM 2489 C C . TRP A 1 316 ? 14.904 2.337 -1.510 1.00 86.94 316 TRP A C 1
ATOM 2491 O O . TRP A 1 316 ? 14.549 1.306 -0.935 1.00 86.94 316 TRP A O 1
ATOM 2501 N N . GLY A 1 317 ? 15.117 3.484 -0.858 1.00 89.19 317 GLY A N 1
ATOM 2502 C CA . GLY A 1 317 ? 14.893 3.627 0.584 1.00 89.19 317 GLY A CA 1
ATOM 2503 C C . GLY A 1 317 ? 13.427 3.423 0.970 1.00 89.19 317 GLY A C 1
ATOM 2504 O O . GLY A 1 317 ? 13.138 2.778 1.977 1.00 89.19 317 GLY A O 1
ATOM 2505 N N . TYR A 1 318 ? 12.501 3.912 0.143 1.00 88.00 318 TYR A N 1
ATOM 2506 C CA . TYR A 1 318 ? 11.064 3.736 0.341 1.00 88.00 318 TYR A CA 1
ATOM 2507 C C . TYR A 1 318 ? 10.643 2.269 0.179 1.00 88.00 318 TYR A C 1
ATOM 2509 O O . TYR A 1 318 ? 9.921 1.750 1.028 1.00 88.00 318 TYR A O 1
ATOM 2517 N N . PHE A 1 319 ? 11.143 1.567 -0.843 1.00 87.00 319 PHE A N 1
ATOM 2518 C CA . PHE A 1 319 ? 10.892 0.132 -1.019 1.00 87.00 319 PHE A CA 1
ATOM 2519 C C . PHE A 1 319 ? 11.436 -0.695 0.149 1.00 87.00 319 PHE A C 1
ATOM 2521 O O . PHE A 1 319 ? 10.730 -1.564 0.660 1.00 87.00 319 PHE A O 1
ATOM 2528 N N . ALA A 1 320 ? 12.652 -0.397 0.620 1.00 88.88 320 ALA A N 1
ATOM 2529 C CA . ALA A 1 320 ? 13.220 -1.051 1.798 1.00 88.88 320 ALA A CA 1
ATOM 2530 C C . ALA A 1 320 ? 12.384 -0.782 3.060 1.00 88.88 320 ALA A C 1
ATOM 2532 O O . ALA A 1 320 ? 12.139 -1.695 3.850 1.00 88.88 320 ALA A O 1
ATOM 2533 N N . TYR A 1 321 ? 11.905 0.456 3.229 1.00 88.12 321 TYR A N 1
ATOM 2534 C CA . TYR A 1 321 ? 10.999 0.807 4.316 1.00 88.12 321 TYR A CA 1
ATOM 2535 C C . TYR A 1 321 ? 9.698 0.000 4.241 1.00 88.12 321 TYR A C 1
ATOM 2537 O O . TYR A 1 321 ? 9.353 -0.641 5.226 1.00 88.12 321 TYR A O 1
ATOM 2545 N N . MET A 1 322 ? 9.016 -0.034 3.091 1.00 83.56 322 MET A N 1
ATOM 2546 C CA . MET A 1 322 ? 7.774 -0.803 2.923 1.00 83.56 322 MET A CA 1
ATOM 2547 C C . MET A 1 322 ? 7.970 -2.299 3.182 1.00 83.56 322 MET A C 1
ATOM 2549 O O . MET A 1 322 ? 7.124 -2.926 3.818 1.00 83.56 322 MET A O 1
ATOM 2553 N N . ALA A 1 323 ? 9.097 -2.866 2.740 1.00 85.50 323 ALA A N 1
ATOM 2554 C CA . ALA A 1 323 ? 9.427 -4.262 3.006 1.00 85.50 323 ALA A CA 1
ATOM 2555 C C . ALA A 1 323 ? 9.523 -4.530 4.516 1.00 85.50 323 ALA A C 1
ATOM 2557 O O . ALA A 1 323 ? 8.880 -5.451 5.015 1.00 85.50 323 ALA A O 1
ATOM 2558 N N . ILE A 1 324 ? 10.247 -3.689 5.263 1.00 85.75 324 ILE A N 1
ATOM 2559 C CA . ILE A 1 324 ? 10.353 -3.810 6.726 1.00 85.75 324 ILE A CA 1
ATOM 2560 C C . ILE A 1 324 ? 9.007 -3.535 7.406 1.00 85.75 324 ILE A C 1
ATOM 2562 O O . ILE A 1 324 ? 8.663 -4.206 8.376 1.00 85.75 324 ILE A O 1
ATOM 2566 N N . ASP A 1 325 ? 8.237 -2.571 6.904 1.00 81.00 325 ASP A N 1
ATOM 2567 C CA . ASP A 1 325 ? 6.947 -2.173 7.470 1.00 81.00 325 ASP A CA 1
ATOM 2568 C C . ASP A 1 325 ? 5.901 -3.291 7.391 1.00 81.00 325 ASP A C 1
ATOM 2570 O O . ASP A 1 325 ? 5.054 -3.380 8.279 1.00 81.00 325 ASP A O 1
ATOM 2574 N N . SER A 1 326 ? 6.024 -4.167 6.387 1.00 78.50 326 SER A N 1
ATOM 2575 C CA . SER A 1 326 ? 5.163 -5.335 6.171 1.00 78.50 326 SER A CA 1
ATOM 2576 C C . SER A 1 326 ? 5.449 -6.531 7.093 1.00 78.50 326 SER A C 1
ATOM 2578 O O . SER A 1 326 ? 4.641 -7.456 7.156 1.00 78.50 326 SER A O 1
ATOM 2580 N N . LEU A 1 327 ? 6.578 -6.534 7.817 1.00 82.50 327 LEU A N 1
ATOM 2581 C CA . LEU A 1 327 ? 6.970 -7.655 8.683 1.00 82.50 327 LEU A CA 1
ATOM 2582 C C . LEU A 1 327 ? 6.171 -7.726 10.003 1.00 82.50 327 LEU A C 1
ATOM 2584 O O . LEU A 1 327 ? 5.734 -8.821 10.368 1.00 82.50 327 LEU A O 1
ATOM 2588 N N . PRO A 1 328 ? 5.959 -6.621 10.754 1.00 77.06 328 PRO A N 1
ATOM 2589 C CA . PRO A 1 328 ? 5.186 -6.652 11.995 1.00 77.06 328 PRO A CA 1
ATOM 2590 C C . PRO A 1 328 ? 3.708 -6.969 11.742 1.00 77.06 328 PRO A C 1
ATOM 2592 O O . PRO A 1 328 ? 3.063 -6.305 10.933 1.00 77.06 328 PRO A O 1
ATOM 2595 N N . GLY A 1 329 ? 3.156 -7.937 12.479 1.00 73.19 329 GLY A N 1
ATOM 2596 C CA . GLY A 1 329 ? 1.791 -8.439 12.280 1.00 73.19 329 GLY A CA 1
ATOM 2597 C C . GLY A 1 329 ? 1.711 -9.699 11.413 1.00 73.19 329 GLY A C 1
ATOM 2598 O O . GLY A 1 329 ? 0.641 -10.297 11.316 1.00 73.19 329 GLY A O 1
ATOM 2599 N N . ASN A 1 330 ? 2.828 -10.144 10.826 1.00 80.94 330 ASN A N 1
ATOM 2600 C CA . ASN A 1 330 ? 2.917 -11.469 10.229 1.00 80.94 330 ASN A CA 1
ATOM 2601 C C . ASN A 1 330 ? 3.333 -12.498 11.293 1.00 80.94 330 ASN A C 1
ATOM 2603 O O . ASN A 1 330 ? 4.497 -12.558 11.695 1.00 80.94 330 ASN A O 1
ATOM 2607 N N . GLN A 1 331 ? 2.394 -13.359 11.697 1.00 82.62 331 GLN A N 1
ATOM 2608 C CA . GLN A 1 331 ? 2.648 -14.427 12.671 1.00 82.62 331 GLN A CA 1
ATOM 2609 C C . GLN A 1 331 ? 3.801 -15.350 12.258 1.00 82.62 331 GLN A C 1
ATOM 2611 O O . GLN A 1 331 ? 4.524 -15.855 13.114 1.00 82.62 331 GLN A O 1
ATOM 2616 N N . PHE A 1 332 ? 3.995 -15.580 10.956 1.00 86.81 332 PHE A N 1
ATOM 2617 C CA . PHE A 1 332 ? 5.106 -16.392 10.466 1.00 86.81 332 PHE A CA 1
ATOM 2618 C C . PHE A 1 332 ? 6.455 -15.732 10.769 1.00 86.81 332 PHE A C 1
ATOM 2620 O O . PHE A 1 332 ? 7.361 -16.390 11.278 1.00 86.81 332 PHE A O 1
ATOM 2627 N N . TRP A 1 333 ? 6.569 -14.422 10.535 1.00 86.50 333 TRP A N 1
ATOM 2628 C CA . TRP A 1 333 ? 7.775 -13.662 10.860 1.00 86.50 333 TRP A CA 1
ATOM 2629 C C . TRP A 1 333 ? 8.036 -13.624 12.369 1.00 86.50 333 TRP A C 1
ATOM 2631 O O . TRP A 1 333 ? 9.163 -13.844 12.808 1.00 86.50 333 TRP A O 1
ATOM 2641 N N . GLU A 1 334 ? 6.994 -13.425 13.177 1.00 87.38 334 GLU A N 1
ATOM 2642 C CA . GLU A 1 334 ? 7.104 -13.458 14.641 1.00 87.38 334 GLU A CA 1
ATOM 2643 C C . GLU A 1 334 ? 7.573 -14.829 15.148 1.00 87.38 334 GLU A C 1
ATOM 2645 O O . GLU A 1 334 ? 8.457 -14.902 15.999 1.00 87.38 334 GLU A O 1
ATOM 2650 N N . ARG A 1 335 ? 7.069 -15.927 14.574 1.00 89.00 335 ARG A N 1
ATOM 2651 C CA . ARG A 1 335 ? 7.521 -17.290 14.905 1.00 89.00 335 ARG A CA 1
ATOM 2652 C C . ARG A 1 335 ? 8.963 -17.556 14.482 1.00 89.00 335 ARG A C 1
ATOM 2654 O O . ARG A 1 335 ? 9.700 -18.184 15.239 1.00 89.00 335 ARG A O 1
ATOM 2661 N N . ILE A 1 336 ? 9.383 -17.062 13.316 1.00 90.88 336 ILE A N 1
ATOM 2662 C CA . ILE A 1 336 ? 10.791 -17.129 12.899 1.00 90.88 336 ILE A CA 1
ATOM 2663 C C . ILE A 1 336 ? 11.670 -16.385 13.905 1.00 90.88 336 ILE A C 1
ATOM 2665 O O . ILE A 1 336 ? 12.688 -16.921 14.334 1.00 90.88 336 ILE A O 1
ATOM 2669 N N . LEU A 1 337 ? 11.275 -15.181 14.327 1.00 87.56 337 LEU A N 1
ATOM 2670 C CA . LEU A 1 337 ? 12.018 -14.431 15.340 1.00 87.56 337 LEU A CA 1
ATOM 2671 C C . LEU A 1 337 ? 12.112 -15.205 16.658 1.00 87.56 337 LEU A C 1
ATOM 2673 O O . LEU A 1 337 ? 13.192 -15.263 17.242 1.00 87.56 337 LEU A O 1
ATOM 2677 N N . LEU A 1 338 ? 11.024 -15.843 17.098 1.00 86.31 338 LEU A N 1
ATOM 2678 C CA . LEU A 1 338 ? 11.016 -16.663 18.313 1.00 86.31 338 LEU A CA 1
ATOM 2679 C C . LEU A 1 338 ? 11.999 -17.839 18.244 1.00 86.31 338 LEU A C 1
ATOM 2681 O O . LEU A 1 338 ? 12.609 -18.152 19.264 1.00 86.31 338 LEU A O 1
ATOM 2685 N N . LEU A 1 339 ? 12.223 -18.428 17.064 1.00 88.00 339 LEU A N 1
ATOM 2686 C CA . LEU A 1 339 ? 13.220 -19.489 16.866 1.00 88.00 339 LEU A CA 1
ATOM 2687 C C . LEU A 1 339 ? 14.656 -19.001 17.130 1.00 88.00 339 LEU A C 1
ATOM 2689 O O . LEU A 1 339 ? 15.485 -19.760 17.629 1.00 88.00 339 LEU A O 1
ATOM 2693 N N . PHE A 1 340 ? 14.946 -17.727 16.851 1.00 88.31 340 PHE A N 1
ATOM 2694 C CA . PHE A 1 340 ? 16.251 -17.113 17.126 1.00 88.31 340 PHE A CA 1
ATOM 2695 C C . PHE A 1 340 ? 16.375 -16.524 18.543 1.00 88.31 340 PHE A C 1
ATOM 2697 O O . PHE A 1 340 ? 17.480 -16.191 18.982 1.00 88.31 340 PHE A O 1
ATOM 2704 N N . VAL A 1 341 ? 15.273 -16.392 19.288 1.00 86.88 341 VAL A N 1
ATOM 2705 C CA . VAL A 1 341 ? 15.292 -15.917 20.678 1.00 86.88 341 VAL A CA 1
ATOM 2706 C C . VAL A 1 341 ? 15.552 -17.093 21.619 1.00 86.88 341 VAL A C 1
ATOM 2708 O O . VAL A 1 341 ? 14.867 -18.108 21.573 1.00 86.88 341 VAL A O 1
ATOM 2711 N N . ARG A 1 342 ? 16.527 -16.946 22.528 1.00 83.00 342 ARG A N 1
ATOM 2712 C CA . ARG A 1 342 ? 16.816 -17.978 23.539 1.00 83.00 342 ARG A CA 1
ATOM 2713 C C . ARG A 1 342 ? 15.584 -18.256 24.422 1.00 83.00 342 ARG A C 1
ATOM 2715 O O . ARG A 1 342 ? 15.011 -17.286 24.926 1.00 83.00 342 ARG A O 1
ATOM 2722 N N . PRO A 1 343 ? 15.277 -19.531 24.743 1.00 77.75 343 PRO A N 1
ATOM 2723 C CA . PRO A 1 343 ? 14.113 -19.909 25.554 1.00 77.75 343 PRO A CA 1
ATOM 2724 C C . PRO A 1 343 ? 14.013 -19.208 26.915 1.00 77.75 343 PRO A C 1
ATOM 2726 O O . PRO A 1 343 ? 12.924 -18.892 27.382 1.00 77.75 343 PRO A O 1
ATOM 2729 N N . SER A 1 344 ? 15.148 -18.877 27.542 1.00 79.62 344 SER A N 1
ATOM 2730 C CA . SER A 1 344 ? 15.176 -18.171 28.832 1.00 79.62 344 SER A CA 1
ATOM 2731 C C . SER A 1 344 ? 14.640 -16.735 28.788 1.00 79.62 344 SER A C 1
ATOM 2733 O O . SER A 1 344 ? 14.382 -16.151 29.837 1.00 79.62 344 SER A O 1
ATOM 2735 N N . LYS A 1 345 ? 14.477 -16.149 27.594 1.00 76.44 345 LYS A N 1
ATOM 2736 C CA . LYS A 1 345 ? 13.912 -14.806 27.397 1.00 76.44 345 LYS A CA 1
ATOM 2737 C C . LYS A 1 345 ? 12.435 -14.817 26.997 1.00 76.44 345 LYS A C 1
ATOM 2739 O O . LYS A 1 345 ? 11.879 -13.740 26.846 1.00 76.44 345 LYS A O 1
ATOM 2744 N N . TRP A 1 346 ? 11.806 -15.984 26.824 1.00 72.19 346 TRP A N 1
ATOM 2745 C CA . TRP A 1 346 ? 10.385 -16.065 26.452 1.00 72.19 346 TRP A CA 1
ATOM 2746 C C . TRP A 1 346 ? 9.435 -15.742 27.615 1.00 72.19 346 TRP A C 1
ATOM 2748 O O . TRP A 1 346 ? 8.311 -15.324 27.375 1.00 72.19 346 TRP A O 1
ATOM 2758 N N . TYR A 1 347 ? 9.888 -15.923 28.859 1.00 68.38 347 TYR A N 1
ATOM 2759 C CA . TYR A 1 347 ? 9.081 -15.762 30.078 1.00 68.38 347 TYR A CA 1
ATOM 2760 C C . TYR A 1 347 ? 9.317 -14.432 30.824 1.00 68.38 347 TYR A C 1
ATOM 2762 O O . TYR A 1 347 ? 8.914 -14.302 31.978 1.00 68.38 347 TYR A O 1
ATOM 2770 N N . LYS A 1 348 ? 10.006 -13.468 30.200 1.00 53.66 348 LYS A N 1
ATOM 2771 C CA . LYS A 1 348 ? 10.173 -12.094 30.704 1.00 53.66 348 LYS A CA 1
ATOM 2772 C C . LYS A 1 348 ? 9.302 -11.154 29.896 1.00 53.66 348 LYS A C 1
ATOM 2774 O O . LYS A 1 348 ? 8.758 -10.220 30.519 1.00 53.66 348 LYS A O 1
#

Solvent-accessible surface area (backbone atoms only — not comparable to full-atom values): 19864 Å² total; per-residue (Å²): 114,75,70,51,58,45,86,59,98,89,54,76,85,82,46,80,71,63,39,69,69,49,25,50,51,25,28,53,51,29,50,50,41,16,52,51,47,29,54,51,40,57,50,26,58,50,34,66,76,49,89,76,77,56,76,67,61,28,48,50,39,36,75,47,29,58,67,50,46,54,51,51,54,37,51,46,53,51,62,63,30,66,76,74,47,67,101,66,51,62,54,49,42,88,69,84,53,81,85,36,78,84,43,48,57,40,60,44,36,59,73,56,57,80,74,58,58,69,70,58,58,62,58,47,50,58,61,49,52,54,50,50,55,51,48,52,48,38,35,52,51,20,50,52,58,46,62,39,79,79,40,56,71,86,71,84,85,59,66,70,59,54,53,52,50,47,53,55,50,35,52,54,22,56,46,44,47,43,83,64,84,74,48,50,62,70,56,43,32,51,51,44,49,52,40,18,52,51,44,40,52,53,52,49,54,52,43,39,53,52,45,53,55,34,58,74,68,69,54,53,66,69,55,45,47,51,51,44,50,51,51,52,51,61,74,62,73,60,93,70,60,65,64,60,53,63,57,43,40,67,50,46,53,55,56,53,58,64,71,75,59,92,61,101,64,90,75,71,86,49,55,71,67,58,51,66,73,53,58,75,43,39,48,73,91,63,70,63,62,58,50,50,51,54,49,51,54,58,52,44,63,74,43,41,76,64,55,35,66,35,35,45,31,50,52,52,11,49,53,53,38,52,58,58,63,62,44,74,90,36,67,68,55,54,52,55,52,53,72,75,47,62,75,89,63,74,86,113

Secondary structure (DSSP, 8-state):
-GGGSS--TTS-TTSGGGSHHHHHHHHHHHHHHHHHHHHHHHHHHGGGG-SSS-HHHHHHHHHHHHHHHHHHHHHHHHHHHHTTS-BTBS-B-----TTSHHHHHHHTHHHHHTTS-HHHHHHTHHHHHHHHHHHHHHHHHHHHHHT-GGG---SPP-HHHHHHHHHHHHHHHHHHTPPPP---TTHHHHHHHHHHHHHHHHHHHHHHHHHHHHHHTT--HHHHHHHHHHHHHHHHT-S-HHHHHHHTHHHHHHHHHTTS--SS------HHHHHHHH--------HHHHHHHHHHHHHHHHTHHHHTTSBHHHHHHHHHHHHHHTSTT-HHHHHHHHHHS-GGGTT-

Mean predicted aligned error: 12.41 Å

InterPro domains:
  IPR003020 Bicarbonate transporter, eukaryotic [PTHR11453] (2-347)
  IPR011531 Bicarbonate transporter-like, transmembrane domain [PF00955] (28-201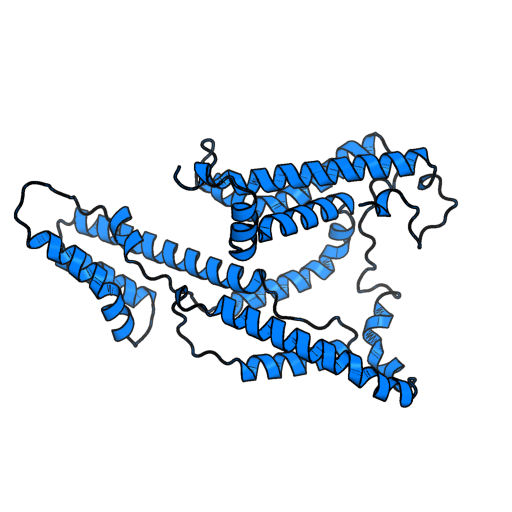)
  IPR011531 Bicarbonate transporter-like, transmembrane domain [PF00955] (281-342)

pLDDT: mean 75.81, std 12.25, range [33.0, 93.38]

Nearest PDB structures (foldseek):
  8tel-assembly1_A  TM=8.201E-01  e=6.057E-21  Arabidopsis thaliana
  8teh-assembly1_A  TM=9.505E-01  e=4.307E-17  Arabidopsis thaliana
  8tem-assembly1_B  TM=9.493E-01  e=1.860E-16  Arabidopsis thaliana
  8ten-assembly1_B  TM=9.555E-01  e=8.410E-16  Arabidopsis thaliana
  7x1i-assembly1_A  TM=7.970E-01  e=8.410E-05  Homo sapiens

Organism: Medicago truncatula (NCBI:txid3880)

Sequence (348 aa):
MVSEFEVPKEGDPTLDKYQFHWLYANGLLGIIFTFCLLYTSLKSRRARSWLYGTGWLRSFIADYGVPFLVVVWTALSFTVVASKVPSGVPRRLVAPLAWESASLHHWTVIKDMGKVSLEHIFAAFVPALMVAGLYFFDHSVASQLAQQKEFNLKKSSAYHYDILLLGFMTLLCGLIGLPPSNGVLPQSPMHTKSLAVLKKQLIRRKMVKSANESIGKKASNSEIYGMMQALCIEMDNDPNNHSVVKELEDLKDFVLNGEDKGDNNKSTFDPEKHIDTYLPVRVKEQRVSNLLQSLFVGVAVFAMPAIKMIPTSVLWGYFAYMAIDSLPGNQFWERILLLFVRPSKWYK

Radius of gyration: 27.59 Å; Cα contac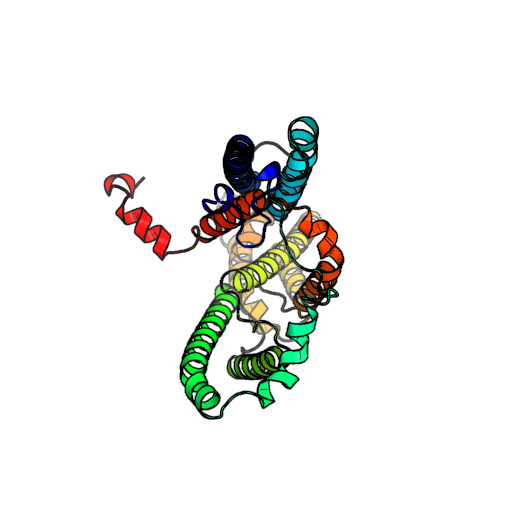ts (8 Å, |Δi|>4): 263; chains: 1; bounding box: 68×45×86 Å